Protein 5G46 (pdb70)

Organism: Homo sapiens (NCBI:txid9606)

Solvent-accessible surface area: 12944 Å² total; per-residue (Å²): 117,37,57,113,108,103,8,68,134,18,7,112,30,0,0,110,7,2,138,78,1,26,76,60,130,52,86,63,2,77,170,68,73,106,55,81,18,56,210,155,60,16,48,34,18,58,196,56,33,62,121,70,0,16,66,67,28,3,84,59,22,5,58,19,0,72,81,0,4,62,0,0,38,109,3,52,21,0,70,117,6,43,62,58,0,10,26,27,0,0,85,39,0,1,12,11,0,7,1,0,26,48,10,20,10,4,9,38,133,64,136,10,14,45,20,56,39,60,0,1,8,97,66,0,16,163,15,9,36,5,85,131,8,23,35,25,24,19,86,9,2,52,73,4,23,68,17,143,25,52,42,49,4,5,0,1,18,0,0,17,3,0,0,7,1,134,30,121,53,20,129,72,94,202,94,0,63,83,21,24,131,29,0,65,66,0,3,74,36,25,0,66,133,62,164,64,90,71,3,64,101,127,33,26,98,92,29,74,3,147,50,1,23,64,46,12,46,104,68,0,111,78,3,55,160,101,50,68,119,32,5,124,85,38,8,24,86,5,2,32,28,13,17,48,71,72,156,31,3,79,133,57,7,116,108,150

B-factor: mean 37.09, std 14.33, range [19.6, 121.66]

Nearest PDB structures (foldseek):
  6j3n-assembly1_A  TM=1.002E+00  e=5.395E-32  Homo sapiens
  4ymq-assembly1_A  TM=1.002E+00  e=4.145E-32  Homo sapiens
  8gxp-assembly1_A  TM=1.002E+00  e=4.941E-32  Homo sapiens
  7kxf-assembly1_A  TM=1.003E+00  e=5.395E-32  Homo sapiens
  6p9f-assembly2_B  TM=1.002E+00  e=7.022E-32  Homo sapiens

Radius of gyration: 18.53 Å; Cα contacts (8 Å, |Δi|>4): 280; chains: 2; bounding box: 48×48×39 Å

Sequence (256 aa):
GASLTEIEHLVQSVCKSYRETCQLRLEDLLRQRSNIFSREEVTGYQRKSMWEMWERCAHHLTEAIQYVVEFAKRLSGFMELCQNDQIVLLKAGAMEVVLVRMCRAYNADNRTVFFEGKYGGMELFRALGCSELISSIFDFSHSLSALHFSEDEIALYTALVLINAHRPGLQEKRKVEQLQYNLELAFHHHLCKTHRQSILAKLPPKGKLRSLCSQHVERLQIFQHLHPIVVQAAFPPLYKELFSGGKILHRLLQDS

InterPro domains:
  IPR000536 Nuclear hormone receptor, ligand-binding domain [PF00104] (321-486)
  IPR000536 Nuclear hormone receptor, ligand-binding domain [PS51843] (269-508)
  IPR000536 Nuclear hormone receptor, ligand-binding domain [SM00430] (322-476)
  IPR001628 Zinc finger, nuclear hormone receptor-type [PF00105] (30-98)
  IPR001628 Zinc finger, nuclear hormone receptor-type [PR00047] (31-47)
  IPR001628 Zinc finger, nuclear hormone receptor-type [PR00047] (47-62)
  IPR001628 Zinc finger, nuclear hormone receptor-type [PR00047] (80-88)
  IPR001628 Zinc finger, nuclear hormone receptor-type [PR00047] (88-96)
  IPR001628 Zinc finger, nuclear hormone receptor-type [PS00031] (31-57)
  IPR001628 Zinc finger, nuclear hormone receptor-type [PS51030] (28-103)
  IPR001628 Zinc finger, nuclear hormone receptor-type [SM00399] (28-99)
  IPR001723 Nuclear hormone receptor [PR00398] (92-102)
  IPR001723 Nuclear hormone receptor [PR00398] (323-344)
  IPR001723 Nuclear hormone receptor [PR00398] (344-360)
  IPR001723 Nuclear hormone receptor [PR00398] (410-425)
  IPR001723 Nuclear hormone receptor [PR00398] (464-481)
  IPR003079 Nuclear receptor ROR [PR01293] (255-276)
  IPR003079 Nuclear receptor ROR [PR01293] (279-292)
  IPR003079 Nuclear receptor ROR [PR01293] (300-317)
  IPR003079 Nuclear receptor ROR [PR01293] (375-392)

Foldseek 3Di:
DDDPVVLQVLLVQLLVLLCVLDPDDLVRLVVQQVQAQDPVRLVVLQPDALLVLVLLVLVVLVVQLVSVLSSQVSRPLSVVADPQQNCLLSLQQSQLLSLLSQLSQADLVVLWGDGPRHTYHLSSSNNNVLSVLSVLSSVSSNLSVVLVDDSSLSSLVSSLSRLDLPRPRGPPSVSSVVSNVSSVSSNCVVCVVVVNNVCVVSDDDNVSSVVSLVSVLVSVVVVCVVCVVSCVPRRDPVSCVSRVVD/DVVVCVVPPD

Structure (mmCIF, N/CA/C/O backbone):
data_5G46
#
_entry.id   5G46
#
_cell.length_a   61.960
_cell.length_b   61.960
_cell.length_c   154.570
_cell.angle_alpha   90.00
_cell.angle_beta   90.00
_cell.angle_gamma   90.00
#
_symmetry.space_group_name_H-M   'P 41 21 2'
#
loop_
_entity.id
_entity.type
_entity.pdbx_description
1 polymer 'NUCLEAR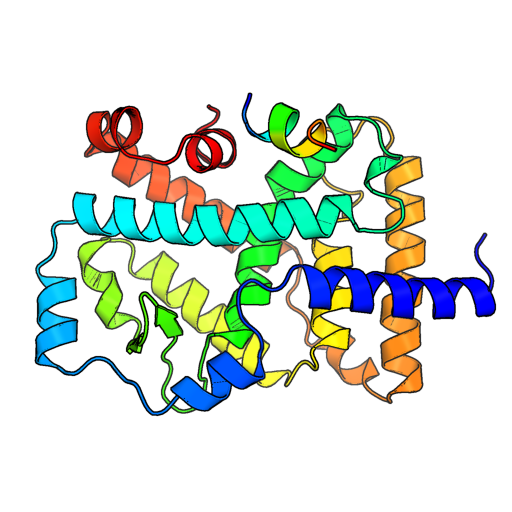 RECEPTOR ROR-GAMMA'
2 polymer RORG
3 non-polymer 2-ETHYL-4(1H)-QUINOLINONE
4 non-polymer 'SODIUM ION'
5 water water
#
loop_
_atom_site.group_PDB
_atom_site.id
_atom_site.type_symbol
_atom_site.label_atom_id
_atom_site.label_alt_id
_atom_site.label_comp_id
_atom_site.label_asym_id
_atom_site.label_entity_id
_atom_site.label_seq_id
_atom_site.pdbx_PDB_ins_code
_atom_site.Cartn_x
_atom_site.Cartn_y
_atom_site.Cartn_z
_atom_site.occupancy
_atom_site.B_iso_or_equiv
_atom_site.auth_seq_id
_atom_site.auth_comp_id
_atom_site.auth_asym_id
_atom_site.auth_atom_id
_atom_site.pdbx_PDB_model_num
ATOM 1 N N . GLY A 1 21 ? -0.827 -12.878 -36.127 1.00 62.94 264 GLY A N 1
ATOM 2 C CA . GLY A 1 21 ? -1.327 -13.855 -37.088 1.00 62.20 264 GLY A CA 1
ATOM 3 C C . GLY A 1 21 ? -2.068 -15.004 -36.435 1.00 63.42 264 GLY A C 1
ATOM 4 O O . GLY A 1 21 ? -1.615 -16.152 -36.506 1.00 64.06 264 GLY A O 1
ATOM 5 N N . ALA A 1 22 ? -3.226 -14.695 -35.802 1.00 56.27 265 ALA A N 1
ATOM 6 C CA . ALA A 1 22 ? -4.084 -15.649 -35.083 1.00 54.03 265 ALA A CA 1
ATOM 7 C C . ALA A 1 22 ? -4.869 -16.604 -36.000 1.00 54.23 265 ALA A C 1
ATOM 8 O O . ALA A 1 22 ? -5.346 -16.186 -37.053 1.00 54.91 265 ALA A O 1
ATOM 10 N N . SER A 1 23 ? -5.020 -17.877 -35.576 1.00 46.02 266 SER A N 1
ATOM 11 C CA . SER A 1 23 ? -5.761 -18.926 -36.301 1.00 44.07 266 SER A CA 1
ATOM 12 C C . SER A 1 23 ? -7.221 -18.988 -35.823 1.00 45.65 266 SER A C 1
ATOM 13 O O . SER A 1 23 ? -7.552 -18.340 -34.835 1.00 41.92 266 SER A O 1
ATOM 16 N N . LEU A 1 24 ? -8.072 -19.811 -36.485 1.00 42.65 267 LEU A N 1
ATOM 17 C CA . LEU A 1 24 ? -9.484 -19.990 -36.125 1.00 42.37 267 LEU A CA 1
ATOM 18 C C . LEU A 1 24 ? -9.669 -20.548 -34.701 1.00 44.83 267 LEU A C 1
ATOM 19 O O . LEU A 1 24 ? -10.522 -20.075 -33.942 1.00 43.02 267 LEU A O 1
ATOM 24 N N . THR A 1 25 ? -8.830 -21.525 -34.328 1.00 38.71 268 THR A N 1
ATOM 25 C CA . THR A 1 25 ? -8.860 -22.123 -32.999 1.00 36.19 268 THR A CA 1
ATOM 26 C C . THR A 1 25 ? -8.549 -21.046 -31.956 1.00 33.45 268 THR A C 1
ATOM 27 O O . THR A 1 25 ? -9.202 -21.002 -30.920 1.00 32.61 268 THR A O 1
ATOM 31 N N . GLU A 1 26 ? -7.562 -20.195 -32.232 1.00 31.53 269 GLU A N 1
ATOM 32 C CA . GLU A 1 26 ? -7.177 -19.154 -31.278 1.00 31.38 269 GLU A CA 1
ATOM 33 C C . GLU A 1 26 ? -8.291 -18.119 -31.162 1.00 33.15 269 GLU A C 1
ATOM 34 O O . GLU A 1 26 ? -8.548 -17.628 -30.064 1.00 29.53 269 GLU A O 1
ATOM 40 N N . ILE A 1 27 ? -8.966 -17.816 -32.310 1.00 29.77 270 ILE A N 1
ATOM 41 C CA . ILE A 1 27 ? -10.086 -16.870 -32.329 1.00 28.43 270 ILE A CA 1
ATOM 42 C C . ILE A 1 27 ? -11.224 -17.380 -31.465 1.00 31.76 270 ILE A C 1
ATOM 43 O O . ILE A 1 27 ? -11.758 -16.609 -30.683 1.00 29.54 270 ILE A O 1
ATOM 48 N N . GLU A 1 28 ? -11.584 -18.683 -31.554 1.00 28.87 271 GLU A N 1
ATOM 49 C CA . GLU A 1 28 ? -12.655 -19.222 -30.712 1.00 29.14 271 GLU A CA 1
ATOM 50 C C . GLU A 1 28 ? -12.278 -19.162 -29.237 1.00 32.21 271 GLU A C 1
ATOM 51 O O . GLU A 1 28 ? -13.140 -18.867 -28.403 1.00 30.50 271 GLU A O 1
ATOM 57 N N . HIS A 1 29 ? -10.985 -19.411 -28.899 1.00 29.31 272 HIS A N 1
ATOM 58 C CA . HIS A 1 29 ? -10.517 -19.310 -27.506 1.00 29.00 272 HIS A CA 1
ATOM 59 C C . HIS A 1 29 ? -10.693 -17.857 -27.001 1.00 28.97 272 HIS A C 1
ATOM 60 O O . HIS A 1 29 ? -11.170 -17.644 -25.895 1.00 28.43 272 HIS A O 1
ATOM 67 N N . LEU A 1 30 ? -10.322 -16.885 -27.825 1.00 27.37 273 LEU A N 1
ATOM 68 C CA . LEU A 1 30 ? -10.454 -15.459 -27.493 1.00 26.11 273 LEU A CA 1
ATOM 69 C C . LEU A 1 30 ? -11.918 -15.121 -27.204 1.00 25.82 273 LEU A C 1
ATOM 70 O O . LEU A 1 30 ? -12.172 -14.383 -26.253 1.00 25.39 273 LEU A O 1
ATOM 75 N N . VAL A 1 31 ? -12.871 -15.637 -28.028 1.00 23.88 274 VAL A N 1
ATOM 76 C CA . VAL A 1 31 ? -14.323 -15.401 -27.804 1.00 23.55 274 VAL A CA 1
ATOM 77 C C . VAL A 1 31 ? -14.690 -15.851 -26.386 1.00 27.84 274 VAL A C 1
ATOM 78 O O . VAL A 1 31 ? -15.287 -15.098 -25.613 1.00 26.71 274 VAL A O 1
ATOM 82 N N . GLN A 1 32 ? -14.322 -17.097 -26.031 1.00 27.10 275 GLN A N 1
ATOM 83 C CA . GLN A 1 32 ? -14.654 -17.633 -24.720 1.00 27.52 275 GLN A CA 1
ATOM 84 C C . GLN A 1 32 ? -13.990 -16.874 -23.589 1.00 28.98 275 GLN A C 1
ATOM 85 O O . GLN A 1 32 ? -14.652 -16.588 -22.591 1.00 27.53 275 GLN A O 1
ATOM 91 N N . SER A 1 33 ? -12.733 -16.440 -23.805 1.00 25.69 276 SER A N 1
ATOM 92 C CA . SER A 1 33 ? -11.977 -15.704 -22.807 1.00 24.69 276 SER A CA 1
ATOM 93 C C . SER A 1 33 ? -12.638 -14.353 -22.485 1.00 27.42 276 SER A C 1
ATOM 94 O O . SER A 1 33 ? -12.839 -14.022 -21.310 1.00 26.20 276 SER A O 1
ATOM 97 N N . VAL A 1 34 ? -12.975 -13.587 -23.537 1.00 23.72 277 VAL A N 1
ATOM 98 C CA . VAL A 1 34 ? -13.629 -12.265 -23.392 1.00 23.06 277 VAL A CA 1
ATOM 99 C C . VAL A 1 34 ? -14.982 -12.440 -22.693 1.00 27.11 277 VAL A C 1
ATOM 100 O O . VAL A 1 34 ? -15.332 -11.653 -21.788 1.00 25.27 277 VAL A O 1
ATOM 104 N N . CYS A 1 35 ? -15.783 -13.429 -23.155 1.00 24.82 278 CYS A N 1
ATOM 105 C CA . CYS A 1 35 ? -17.104 -13.658 -22.546 1.00 26.70 278 CYS A CA 1
ATOM 106 C C . CYS A 1 35 ? -16.997 -13.997 -21.063 1.00 31.55 278 CYS A C 1
ATOM 107 O O . CYS A 1 35 ? -17.762 -13.441 -20.253 1.00 29.64 278 CYS A O 1
ATOM 110 N N . LYS A 1 36 ? -15.978 -14.809 -20.695 1.00 28.66 279 LYS A N 1
ATOM 111 C CA . LYS A 1 36 ? -15.715 -15.169 -19.299 1.00 29.26 279 LYS A CA 1
ATOM 112 C C . LYS A 1 36 ? -15.293 -13.913 -18.479 1.00 32.65 279 LYS A C 1
ATOM 113 O O . LYS A 1 36 ? -15.849 -13.688 -17.405 1.00 33.40 279 LYS A O 1
ATOM 119 N N . SER A 1 37 ? -14.372 -13.085 -19.010 1.00 29.27 280 SER A N 1
ATOM 120 C CA . SER A 1 37 ? -13.883 -11.853 -18.368 1.00 28.36 280 SER A CA 1
ATOM 121 C C . SER A 1 37 ? -15.046 -10.900 -18.109 1.00 30.24 280 SER A C 1
ATOM 122 O O . SER A 1 37 ? -15.164 -10.309 -17.035 1.00 30.07 280 SER A O 1
ATOM 125 N N . TYR A 1 38 ? -15.960 -10.833 -19.055 1.00 26.42 281 TYR A N 1
ATOM 126 C CA . TYR A 1 38 ? -17.120 -9.982 -18.912 1.00 25.94 281 TYR A CA 1
ATOM 127 C C . TYR A 1 38 ? -18.065 -10.497 -17.813 1.00 31.23 281 TYR A C 1
ATOM 128 O O . TYR A 1 38 ? -18.459 -9.705 -16.954 1.00 29.35 281 TYR A O 1
ATOM 137 N N . ARG A 1 39 ? -18.446 -11.799 -17.851 1.00 30.98 282 ARG A N 1
ATOM 138 C CA . ARG A 1 39 ? -19.376 -12.374 -16.863 1.00 32.33 282 ARG A CA 1
ATOM 139 C C . ARG A 1 39 ? -18.873 -12.156 -15.446 1.00 35.52 282 ARG A C 1
ATOM 140 O O . ARG A 1 39 ? -19.666 -11.821 -14.566 1.00 36.74 282 ARG A O 1
ATOM 148 N N . GLU A 1 40 ? -17.548 -12.316 -15.247 1.00 29.99 283 GLU A N 1
ATOM 149 C CA . GLU A 1 40 ? -16.858 -12.138 -13.969 1.00 30.28 283 GLU A CA 1
ATOM 150 C C . GLU A 1 40 ? -16.812 -10.707 -13.471 1.00 32.44 283 GLU A C 1
ATOM 151 O O . GLU A 1 40 ? -16.562 -10.484 -12.277 1.00 33.45 283 GLU A O 1
ATOM 157 N N . THR A 1 41 ? -17.007 -9.726 -14.371 1.00 27.22 284 THR A N 1
ATOM 158 C CA . THR A 1 41 ? -16.856 -8.325 -13.993 1.00 27.17 284 THR A CA 1
ATOM 159 C C . THR A 1 41 ? -18.130 -7.524 -14.167 1.00 32.35 284 THR A C 1
ATOM 160 O O . THR A 1 41 ? -18.085 -6.295 -14.334 1.00 30.72 284 THR A O 1
ATOM 164 N N . CYS A 1 42 ? -19.261 -8.219 -14.158 1.00 32.97 285 CYS A N 1
ATOM 165 C CA . CYS A 1 42 ? -20.557 -7.576 -14.187 1.00 36.44 285 CYS A CA 1
ATOM 166 C C . CYS A 1 42 ? -20.874 -7.149 -12.779 1.00 41.39 285 CYS A C 1
ATOM 167 O O . CYS A 1 42 ? -20.749 -7.932 -11.831 1.00 41.41 285 CYS A O 1
ATOM 170 N N . GLN A 1 43 ? -21.268 -5.915 -12.635 1.00 40.08 286 GLN A N 1
ATOM 171 C CA . GLN A 1 43 ? -21.671 -5.393 -11.343 1.00 41.66 286 GLN A CA 1
ATOM 172 C C . GLN A 1 43 ? -22.988 -6.090 -10.935 1.00 46.14 286 GLN A C 1
ATOM 173 O O . GLN A 1 43 ? -23.146 -6.518 -9.799 1.00 45.26 286 GLN A O 1
ATOM 179 N N . LEU A 1 44 ? -23.895 -6.252 -11.906 1.00 43.45 287 LEU A N 1
ATOM 180 C CA . LEU A 1 44 ? -25.218 -6.821 -11.714 1.00 43.33 287 LEU A CA 1
ATOM 181 C C . LEU A 1 44 ? -25.431 -7.908 -12.764 1.00 42.71 287 LEU A C 1
ATOM 182 O O . LEU A 1 44 ? -25.167 -7.677 -13.943 1.00 38.96 287 LEU A O 1
ATOM 187 N N . ARG A 1 45 ? -25.910 -9.086 -12.352 1.00 39.18 288 ARG A N 1
ATOM 188 C CA . ARG A 1 45 ? -26.244 -10.158 -13.285 1.00 38.13 288 ARG A CA 1
ATOM 189 C C . ARG A 1 45 ? -27.478 -9.679 -14.071 1.00 36.97 288 ARG A C 1
ATOM 190 O O . ARG A 1 45 ? -28.333 -8.988 -13.501 1.00 35.14 288 ARG A O 1
ATOM 198 N N . LEU A 1 46 ? -27.561 -9.999 -15.373 1.00 33.84 289 LEU A N 1
ATOM 199 C CA . LEU A 1 46 ? -28.685 -9.540 -16.206 1.00 32.03 289 LEU A CA 1
ATOM 200 C C . LEU A 1 46 ? -30.020 -10.026 -15.624 1.00 34.62 289 LEU A C 1
ATOM 201 O O . LEU A 1 46 ? -30.972 -9.248 -15.567 1.00 31.29 289 LEU A O 1
ATOM 206 N N . GLU A 1 47 ? -30.046 -11.288 -15.149 1.00 33.15 290 GLU A N 1
ATOM 207 C CA . GLU A 1 47 ? -31.234 -11.908 -14.528 1.00 34.93 290 GLU A CA 1
ATOM 208 C C . GLU A 1 47 ? -31.674 -11.110 -13.314 1.00 38.56 290 GLU A C 1
ATOM 209 O O . GLU A 1 47 ? -32.872 -10.918 -13.142 1.00 38.98 290 GLU A O 1
ATOM 215 N N . ASP A 1 48 ? -30.719 -10.580 -12.510 1.00 34.57 291 ASP A N 1
ATOM 216 C CA . ASP A 1 48 ? -31.087 -9.746 -11.361 1.00 35.24 291 ASP A CA 1
ATOM 217 C C . ASP A 1 48 ? -31.758 -8.441 -11.837 1.00 37.17 291 ASP A C 1
ATOM 218 O O . ASP A 1 48 ? -32.781 -8.053 -11.273 1.00 36.03 291 ASP A O 1
ATOM 223 N N . LEU A 1 49 ? -31.228 -7.797 -12.907 1.00 30.26 292 LEU A N 1
ATOM 224 C CA . LEU A 1 49 ? -31.827 -6.555 -13.425 1.00 29.06 292 LEU A CA 1
ATOM 225 C C . LEU A 1 49 ? -33.225 -6.802 -13.993 1.00 30.42 292 LEU A C 1
ATOM 226 O O . LEU A 1 49 ? -34.128 -5.988 -13.787 1.00 29.54 292 LEU A O 1
ATOM 231 N N . LEU A 1 50 ? -33.406 -7.916 -14.717 1.00 29.17 293 LEU A N 1
ATOM 232 C CA . LEU A 1 50 ? -34.724 -8.212 -15.325 1.00 28.88 293 LEU A CA 1
ATOM 233 C C . LEU A 1 50 ? -35.735 -8.536 -14.250 1.00 32.21 293 LEU A C 1
ATOM 234 O O . LEU A 1 50 ? -36.844 -8.027 -14.320 1.00 34.06 293 LEU A O 1
ATOM 239 N N . ARG A 1 51 ? -35.326 -9.276 -13.208 1.00 30.17 294 ARG A N 1
ATOM 240 C CA . ARG A 1 51 ? -36.229 -9.640 -12.089 1.00 30.91 294 ARG A CA 1
ATOM 241 C C . ARG A 1 51 ? -36.685 -8.443 -11.251 1.00 36.65 294 ARG A C 1
ATOM 242 O O . ARG A 1 51 ? -37.688 -8.556 -10.539 1.00 35.17 294 ARG A O 1
ATOM 250 N N . GLN A 1 52 ? -35.977 -7.279 -11.368 1.00 33.32 295 GLN A N 1
ATOM 251 C CA . GLN A 1 52 ? -36.313 -6.068 -10.595 1.00 31.66 295 GLN A CA 1
ATOM 252 C C . GLN A 1 52 ? -37.187 -5.106 -11.381 1.00 33.46 295 GLN A C 1
ATOM 253 O O . GLN A 1 52 ? -37.488 -4.012 -10.891 1.00 31.56 295 GLN A O 1
ATOM 259 N N . ARG A 1 53 ? -37.565 -5.465 -12.629 1.00 30.09 296 ARG A N 1
ATOM 260 C CA . ARG A 1 53 ? -38.289 -4.524 -13.490 1.00 29.30 296 ARG A CA 1
ATOM 261 C C . ARG A 1 53 ? -39.610 -3.956 -12.970 1.00 34.11 296 ARG A C 1
ATOM 262 O O . ARG A 1 53 ? -39.970 -2.825 -13.310 1.00 33.96 296 ARG A O 1
ATOM 270 N N . SER A 1 54 ? -40.317 -4.710 -12.132 1.00 34.55 297 SER A N 1
ATOM 271 C CA . SER A 1 54 ? -41.570 -4.195 -11.567 1.00 35.60 297 SER A CA 1
ATOM 272 C C . SER A 1 54 ? -41.308 -3.350 -10.294 1.00 37.23 297 SER A C 1
ATOM 273 O O . SER A 1 54 ? -42.241 -2.736 -9.773 1.00 36.94 297 SER A O 1
ATOM 276 N N . ASN A 1 55 ? -40.049 -3.291 -9.821 1.00 33.15 298 ASN A N 1
ATOM 277 C CA . ASN A 1 55 ? -39.669 -2.489 -8.639 1.00 33.02 298 ASN A CA 1
ATOM 278 C C . ASN A 1 55 ? -39.355 -1.048 -9.131 1.00 36.26 298 ASN A C 1
ATOM 279 O O . ASN A 1 55 ? -38.209 -0.745 -9.492 1.00 34.60 298 ASN A O 1
ATOM 284 N N . ILE A 1 56 ? -40.409 -0.199 -9.218 1.00 33.10 299 ILE A N 1
ATOM 285 C CA . ILE A 1 56 ? -40.341 1.153 -9.788 1.00 33.42 299 ILE A CA 1
ATOM 286 C C . ILE A 1 56 ? -40.536 2.199 -8.693 1.00 36.74 299 ILE A C 1
ATOM 287 O O . ILE A 1 56 ? -41.395 2.014 -7.829 1.00 35.68 299 ILE A O 1
ATOM 292 N N . PHE A 1 57 ? -39.755 3.296 -8.741 1.00 31.46 300 PHE A N 1
ATOM 293 C CA . PHE A 1 57 ? -39.911 4.385 -7.768 1.00 30.59 300 PHE A CA 1
ATOM 294 C C . PHE A 1 57 ? -41.318 4.945 -7.854 1.00 34.82 300 PHE A C 1
ATOM 295 O O . PHE A 1 57 ? -41.811 5.194 -8.948 1.00 32.92 300 PHE A O 1
ATOM 303 N N . SER A 1 58 ? -41.983 5.121 -6.708 1.00 34.40 301 SER A N 1
ATOM 304 C CA . SER A 1 58 ? -43.330 5.700 -6.701 1.00 34.91 301 SER A CA 1
ATOM 305 C C . SER A 1 58 ? -43.250 7.207 -7.055 1.00 39.01 301 SER A C 1
ATOM 306 O O . SER A 1 58 ? -42.150 7.776 -7.103 1.00 35.54 301 SER A O 1
ATOM 309 N N . ARG A 1 59 ? -44.410 7.872 -7.257 1.00 37.25 302 ARG A N 1
ATOM 310 C CA . ARG A 1 59 ? -44.416 9.319 -7.546 1.00 37.37 302 ARG A CA 1
ATOM 311 C C . ARG A 1 59 ? -43.809 10.126 -6.357 1.00 40.64 302 ARG A C 1
ATOM 312 O O . ARG A 1 59 ? -43.107 11.114 -6.588 1.00 39.04 302 ARG A O 1
ATOM 320 N N . GLU A 1 60 ? -44.042 9.669 -5.100 1.00 37.91 303 GLU A N 1
ATOM 321 C CA . GLU A 1 60 ? -43.516 10.322 -3.892 1.00 37.57 303 GLU A CA 1
ATOM 322 C C . GLU A 1 60 ? -42.003 10.231 -3.877 1.00 38.12 303 GLU A C 1
ATOM 323 O O . GLU A 1 60 ? -41.342 11.204 -3.537 1.00 35.67 303 GLU A O 1
ATOM 329 N N . GLU A 1 61 ? -41.457 9.055 -4.252 1.00 35.00 304 GLU A N 1
ATOM 330 C CA . GLU A 1 61 ? -40.015 8.832 -4.304 1.00 32.95 304 GLU A CA 1
ATOM 331 C C . GLU A 1 61 ? -39.377 9.693 -5.399 1.00 32.81 304 GLU A C 1
ATOM 332 O O . GLU A 1 61 ? -38.346 10.293 -5.140 1.00 31.32 304 GLU A O 1
ATOM 338 N N . VAL A 1 62 ? -39.986 9.761 -6.604 1.00 28.24 305 VAL A N 1
ATOM 339 C CA . VAL A 1 62 ? -39.503 10.599 -7.720 1.00 29.06 305 VAL A CA 1
ATOM 340 C C . VAL A 1 62 ? -39.438 12.053 -7.239 1.00 32.73 305 VAL A C 1
ATOM 341 O O . VAL A 1 62 ? -38.402 12.707 -7.391 1.00 29.20 305 VAL A O 1
ATOM 345 N N . THR A 1 63 ? -40.532 12.537 -6.594 1.00 32.41 306 THR A N 1
ATOM 346 C CA . THR A 1 63 ? -40.585 13.907 -6.038 1.00 31.91 306 THR A CA 1
ATOM 347 C C . THR A 1 63 ? -39.426 14.149 -5.056 1.00 32.71 306 THR A C 1
ATOM 348 O O . THR A 1 63 ? -38.769 15.173 -5.134 1.00 31.81 306 THR A O 1
ATOM 352 N N . GLY A 1 64 ? -39.160 13.174 -4.195 1.00 31.29 307 GLY A N 1
ATOM 353 C CA . GLY A 1 64 ? -38.047 13.218 -3.256 1.00 31.32 307 GLY A CA 1
ATOM 354 C C . GLY A 1 64 ? -36.724 13.399 -3.970 1.00 31.34 307 GLY A C 1
ATOM 355 O O . GLY A 1 64 ? -35.898 14.214 -3.557 1.00 31.08 307 GLY A O 1
ATOM 356 N N . TYR A 1 65 ? -36.518 12.662 -5.075 1.00 28.15 308 TYR A N 1
ATOM 357 C CA . TYR A 1 65 ? -35.273 12.833 -5.843 1.00 26.92 308 TYR A CA 1
ATOM 358 C C . TYR A 1 65 ? -35.221 14.201 -6.479 1.00 29.47 308 TYR A C 1
ATOM 359 O O . TYR A 1 65 ? -34.162 14.809 -6.521 1.00 27.21 308 TYR A O 1
ATOM 368 N N . GLN A 1 66 ? -36.367 14.686 -7.011 1.00 27.83 309 GLN A N 1
ATOM 369 C CA . GLN A 1 66 ? -36.379 15.993 -7.681 1.00 27.35 309 GLN A CA 1
ATOM 370 C C . GLN A 1 66 ? -36.136 17.133 -6.724 1.00 32.39 309 GLN A C 1
ATOM 371 O O . GLN A 1 66 ? -35.606 18.161 -7.139 1.00 34.41 309 GLN A O 1
ATOM 377 N N . ARG A 1 67 ? -36.473 16.931 -5.426 1.00 29.91 310 ARG A N 1
ATOM 378 C CA . ARG A 1 67 ? -36.279 17.935 -4.373 1.00 29.45 310 ARG A CA 1
ATOM 379 C C . ARG A 1 67 ? -34.879 17.917 -3.788 1.00 32.63 310 ARG A C 1
ATOM 380 O O . ARG A 1 67 ? -34.529 18.818 -3.015 1.00 32.26 310 ARG A O 1
ATOM 388 N N . LYS A 1 68 ? -34.056 16.904 -4.153 1.00 27.56 311 LYS A N 1
ATOM 389 C CA . LYS A 1 68 ? -32.672 16.855 -3.669 1.00 26.97 311 LYS A CA 1
ATOM 390 C C . LYS A 1 68 ? -31.894 18.021 -4.234 1.00 30.84 311 LYS A C 1
ATOM 391 O O . LYS A 1 68 ? -32.218 18.524 -5.317 1.00 31.75 311 LYS A O 1
ATOM 397 N N . SER A 1 69 ? -30.861 18.474 -3.513 1.00 29.04 312 SER A N 1
ATOM 398 C CA . SER A 1 69 ? -30.087 19.574 -4.047 1.00 28.81 312 SER A CA 1
ATOM 399 C C . SER A 1 69 ? -29.271 19.107 -5.248 1.00 31.82 312 SER A C 1
ATOM 400 O O . SER A 1 69 ? -28.941 17.906 -5.358 1.00 28.90 312 SER A O 1
ATOM 403 N N . MET A 1 70 ? -28.946 20.062 -6.149 1.00 26.80 313 MET A N 1
ATOM 404 C CA . MET A 1 70 ? -28.122 19.765 -7.323 1.00 26.66 313 MET A CA 1
ATOM 405 C C . MET A 1 70 ? -26.801 19.074 -6.889 1.00 31.56 313 MET A C 1
ATOM 406 O O . MET A 1 70 ? -26.402 18.061 -7.479 1.00 27.59 313 MET A O 1
ATOM 411 N N . TRP A 1 71 ? -26.151 19.608 -5.824 1.00 31.12 314 TRP A N 1
ATOM 412 C CA . TRP A 1 71 ? -24.896 19.023 -5.326 1.00 30.24 314 TRP A CA 1
ATOM 413 C C . TRP A 1 71 ? -25.034 17.601 -4.755 1.00 30.64 314 TRP A C 1
ATOM 414 O O . TRP A 1 71 ? -24.180 16.755 -5.063 1.00 30.08 314 TRP A O 1
ATOM 425 N N . GLU A 1 72 ? -26.121 17.310 -4.031 1.00 27.59 315 GLU A N 1
ATOM 426 C CA . GLU A 1 72 ? -26.332 15.970 -3.456 1.00 28.70 315 GLU A CA 1
ATOM 427 C C . GLU A 1 72 ? -26.546 14.964 -4.603 1.00 31.53 315 GLU A C 1
ATOM 428 O O . GLU A 1 72 ? -25.945 13.889 -4.606 1.00 28.85 315 GLU A O 1
ATOM 434 N N . MET A 1 73 ? -27.341 15.361 -5.610 1.00 27.99 316 MET A N 1
ATOM 435 C CA . MET A 1 73 ? -27.612 14.491 -6.770 1.00 27.40 316 MET A CA 1
ATOM 436 C C . MET A 1 73 ? -26.355 14.235 -7.593 1.00 28.23 316 MET A C 1
ATOM 437 O O . MET A 1 73 ? -26.118 13.090 -7.993 1.00 26.12 316 MET A O 1
ATOM 442 N N . TRP A 1 74 ? -25.502 15.270 -7.812 1.00 26.46 317 TRP A N 1
ATOM 443 C CA . TRP A 1 74 ? -24.250 15.094 -8.546 1.00 27.34 317 TRP A CA 1
ATOM 444 C C . TRP A 1 74 ? -23.305 14.134 -7.828 1.00 31.71 317 TRP A C 1
ATOM 445 O O . TRP A 1 74 ? -22.702 13.252 -8.470 1.00 28.41 317 TRP A O 1
ATOM 456 N N . GLU A 1 75 ? -23.189 14.292 -6.490 1.00 28.19 318 GLU A N 1
ATOM 457 C CA . GLU A 1 75 ? -22.335 13.391 -5.712 1.00 28.01 318 GLU A CA 1
ATOM 458 C C . GLU A 1 75 ? -22.826 11.923 -5.791 1.00 29.83 318 GLU A C 1
ATOM 459 O O . GLU A 1 75 ? -22.005 11.005 -5.951 1.00 29.75 318 GLU A O 1
ATOM 465 N N . ARG A 1 76 ? -24.140 11.705 -5.686 1.00 26.05 319 ARG A N 1
ATOM 466 C CA . ARG A 1 76 ? -24.749 10.364 -5.739 1.00 26.42 319 ARG A CA 1
ATOM 467 C C . ARG A 1 76 ? -24.477 9.746 -7.109 1.00 29.36 319 ARG A C 1
ATOM 468 O O . ARG A 1 76 ? -24.049 8.594 -7.195 1.00 27.98 319 ARG A O 1
ATOM 476 N N . CYS A 1 77 ? -24.703 10.515 -8.176 1.00 25.25 320 CYS A N 1
ATOM 477 C CA . CYS A 1 77 ? -24.444 10.037 -9.534 1.00 25.33 320 CYS A CA 1
ATOM 478 C C . CYS A 1 77 ? -22.961 9.752 -9.805 1.00 29.11 320 CYS A C 1
ATOM 479 O O . CYS A 1 77 ? -22.651 8.703 -10.384 1.00 28.30 320 CYS A O 1
ATOM 482 N N . ALA A 1 78 ? -22.054 10.594 -9.285 1.00 26.22 321 ALA A N 1
ATOM 483 C CA . ALA A 1 78 ? -20.615 10.386 -9.464 1.00 26.31 321 ALA A CA 1
ATOM 484 C C . ALA A 1 78 ? -20.189 9.130 -8.703 1.00 27.94 321 ALA A C 1
ATOM 485 O O . ALA A 1 78 ? -19.368 8.372 -9.202 1.00 27.67 321 ALA A O 1
ATOM 487 N N . HIS A 1 79 ? -20.775 8.894 -7.510 1.00 25.21 322 HIS A N 1
ATOM 488 C CA . HIS A 1 79 ? -20.481 7.681 -6.736 1.00 24.88 322 HIS A CA 1
ATOM 489 C C . HIS A 1 79 ? -20.925 6.444 -7.554 1.00 27.19 322 HIS A C 1
ATOM 490 O O . HIS A 1 79 ? -20.151 5.495 -7.727 1.00 24.69 322 HIS A O 1
ATOM 497 N N . HIS A 1 80 ? -22.155 6.464 -8.053 1.00 27.05 323 HIS A N 1
ATOM 498 C CA . HIS A 1 80 ? -22.670 5.337 -8.850 1.00 30.08 323 HIS A CA 1
ATOM 499 C C . HIS A 1 80 ? -21.861 5.078 -10.112 1.00 28.44 323 HIS A C 1
ATOM 500 O O . HIS A 1 80 ? -21.531 3.913 -10.402 1.00 26.02 323 HIS A O 1
ATOM 507 N N . LEU A 1 81 ? -21.463 6.149 -10.821 1.00 25.33 324 LEU A N 1
ATOM 508 C CA . LEU A 1 81 ? -20.603 6.018 -12.010 1.00 26.46 324 LEU A CA 1
ATOM 509 C C . LEU A 1 81 ? -19.241 5.419 -11.630 1.00 28.48 324 LEU A C 1
ATOM 510 O O . LEU A 1 81 ? -18.727 4.542 -12.344 1.00 26.13 324 LEU A O 1
ATOM 515 N N . THR A 1 82 ? -18.647 5.907 -10.517 1.00 25.59 325 THR A N 1
ATOM 516 C CA . THR A 1 82 ? -17.356 5.403 -10.047 1.00 23.91 325 THR A CA 1
ATOM 517 C C . THR A 1 82 ? -17.419 3.915 -9.749 1.00 27.28 325 THR A C 1
ATOM 518 O O . THR A 1 82 ? -16.492 3.220 -10.144 1.00 26.44 325 THR A O 1
ATOM 522 N N . GLU A 1 83 ? -18.488 3.426 -9.068 1.00 23.92 326 GLU A N 1
ATOM 523 C CA . GLU A 1 83 ? -18.640 1.988 -8.777 1.00 24.95 326 GLU A CA 1
ATOM 524 C C . GLU A 1 83 ? -18.630 1.186 -10.094 1.00 28.55 326 GLU A C 1
ATOM 525 O O . GLU A 1 83 ? -17.886 0.213 -10.213 1.00 26.03 326 GLU A O 1
ATOM 531 N N . ALA A 1 84 ? -19.402 1.647 -11.096 1.00 25.00 327 ALA A N 1
ATOM 532 C CA . ALA A 1 84 ? -19.488 1.010 -12.422 1.00 24.54 327 ALA A CA 1
ATOM 533 C C . ALA A 1 84 ? -18.114 1.010 -13.088 1.00 26.70 327 ALA A C 1
ATOM 534 O O . ALA A 1 84 ? -17.681 -0.018 -13.609 1.00 24.69 327 ALA A O 1
ATOM 536 N N . ILE A 1 85 ? -17.381 2.132 -12.997 1.00 23.25 328 ILE A N 1
ATOM 537 C CA . ILE A 1 85 ? -16.045 2.209 -13.595 1.00 23.65 328 ILE A CA 1
ATOM 538 C C . ILE A 1 85 ? -15.069 1.207 -12.977 1.00 27.79 328 ILE A C 1
ATOM 539 O O . ILE A 1 85 ? -14.276 0.624 -13.693 1.00 25.56 328 ILE A O 1
ATOM 544 N N . GLN A 1 86 ? -15.099 1.030 -11.639 1.00 26.76 329 GLN A N 1
ATOM 545 C CA . GLN A 1 86 ? -14.255 0.054 -10.951 1.00 24.95 329 GLN A CA 1
ATOM 546 C C . GLN A 1 86 ? -14.409 -1.353 -11.569 1.00 26.81 329 GLN A C 1
ATOM 547 O O . GLN A 1 86 ? -13.415 -2.075 -11.717 1.00 24.84 329 GLN A O 1
ATOM 553 N N . TYR A 1 87 ? -15.635 -1.727 -11.969 1.00 22.75 330 TYR A N 1
ATOM 554 C CA . TYR A 1 87 ? -15.852 -3.025 -12.601 1.00 23.22 330 TYR A CA 1
ATOM 555 C C . TYR A 1 87 ? -15.227 -3.047 -14.012 1.00 24.87 330 TYR A C 1
ATOM 556 O O . TYR A 1 87 ? -14.700 -4.081 -14.457 1.00 23.25 330 TYR A O 1
ATOM 565 N N . VAL A 1 88 ? -15.267 -1.895 -14.704 1.00 22.15 331 VAL A N 1
ATOM 566 C CA . VAL A 1 88 ? -14.688 -1.816 -16.054 1.00 21.21 331 VAL A CA 1
ATOM 567 C C . VAL A 1 88 ? -13.171 -1.969 -15.953 1.00 24.47 331 VAL A C 1
ATOM 568 O O . VAL A 1 88 ? -12.561 -2.651 -16.782 1.00 23.59 331 VAL A O 1
ATOM 572 N N . VAL A 1 89 ? -12.566 -1.364 -14.921 1.00 21.66 332 VAL A N 1
ATOM 573 C CA . VAL A 1 89 ? -11.115 -1.506 -14.720 1.00 22.94 332 VAL A CA 1
ATOM 574 C C . VAL A 1 89 ? -10.776 -2.990 -14.552 1.00 25.59 332 VAL A C 1
ATOM 575 O O . VAL A 1 89 ? -9.817 -3.475 -15.159 1.00 25.06 332 VAL A O 1
ATOM 579 N N . GLU A 1 90 ? -11.568 -3.707 -13.733 1.00 25.78 333 GLU A N 1
ATOM 580 C CA . GLU A 1 90 ? -11.367 -5.135 -13.512 1.00 26.43 333 GLU A CA 1
ATOM 581 C C . GLU A 1 90 ? -11.588 -5.950 -14.799 1.00 26.87 333 GLU A C 1
ATOM 582 O O . GLU A 1 90 ? -10.831 -6.885 -15.074 1.00 25.03 333 GLU A O 1
ATOM 588 N N . PHE A 1 91 ? -12.569 -5.552 -15.622 1.00 23.83 334 PHE A N 1
ATOM 589 C CA . PHE A 1 91 ? -12.805 -6.198 -16.909 1.00 22.50 334 PHE A CA 1
ATOM 590 C C . PHE A 1 91 ? -11.512 -6.063 -17.759 1.00 26.74 334 PHE A C 1
ATOM 591 O O . PHE A 1 91 ? -10.994 -7.054 -18.296 1.00 26.79 334 PHE A O 1
ATOM 599 N N . ALA A 1 92 ? -10.986 -4.822 -17.856 1.00 24.29 335 ALA A N 1
ATOM 600 C CA . ALA A 1 92 ? -9.751 -4.555 -18.613 1.00 24.12 335 ALA A CA 1
ATOM 601 C C . ALA A 1 92 ? -8.597 -5.400 -18.107 1.00 26.54 335 ALA A C 1
ATOM 602 O O . ALA A 1 92 ? -7.858 -5.984 -18.916 1.00 28.17 335 ALA A O 1
ATOM 604 N N . LYS A 1 93 ? -8.429 -5.478 -16.791 1.00 25.67 336 LYS A N 1
ATOM 605 C CA . LYS A 1 93 ? -7.316 -6.251 -16.216 1.00 27.39 336 LYS A CA 1
ATOM 606 C C . LYS A 1 93 ? -7.421 -7.725 -16.587 1.00 34.07 336 LYS A C 1
ATOM 607 O O . LYS A 1 93 ? -6.391 -8.377 -16.776 1.00 34.38 336 LYS A O 1
ATOM 613 N N . ARG A 1 94 ? -8.662 -8.241 -16.735 1.00 30.36 337 ARG A N 1
ATOM 614 C CA . ARG A 1 94 ? -8.859 -9.638 -17.109 1.00 30.74 337 ARG A CA 1
ATOM 615 C C . ARG A 1 94 ? -8.805 -9.869 -18.610 1.00 35.86 337 ARG A C 1
ATOM 616 O O . ARG A 1 94 ? -8.682 -11.004 -19.068 1.00 36.96 337 ARG A O 1
ATOM 624 N N . LEU A 1 95 ? -8.911 -8.801 -19.383 1.00 32.53 338 LEU A N 1
ATOM 625 C CA . LEU A 1 95 ? -8.970 -8.856 -20.834 1.00 32.23 338 LEU A CA 1
ATOM 626 C C . LEU A 1 95 ? -7.664 -9.292 -21.460 1.00 36.56 338 LEU A C 1
ATOM 627 O O . LEU A 1 95 ? -6.609 -8.658 -21.302 1.00 34.57 338 LEU A O 1
ATOM 632 N N . SER A 1 96 ? -7.727 -10.448 -22.127 1.00 36.59 339 SER A N 1
ATOM 633 C CA . SER A 1 96 ? -6.568 -11.067 -22.762 1.00 37.11 339 SER A CA 1
ATOM 634 C C . SER A 1 96 ? -5.776 -10.049 -23.562 1.00 40.13 339 SER A C 1
ATOM 635 O O . SER A 1 96 ? -6.349 -9.380 -24.419 1.00 41.52 339 SER A O 1
ATOM 638 N N . GLY A 1 97 ? -4.503 -9.870 -23.200 1.00 34.25 340 GLY A N 1
ATOM 639 C CA . GLY A 1 97 ? -3.611 -8.936 -23.878 1.00 32.90 340 GLY A CA 1
ATOM 640 C C . GLY A 1 97 ? -3.528 -7.532 -23.310 1.00 36.47 340 GLY A C 1
ATOM 641 O O . GLY A 1 97 ? -2.553 -6.830 -23.574 1.00 35.42 340 GLY A O 1
ATOM 642 N N . PHE A 1 98 ? -4.526 -7.104 -22.505 1.00 31.46 341 PHE A N 1
ATOM 643 C CA . PHE A 1 98 ? -4.484 -5.742 -21.939 1.00 29.39 341 PHE A CA 1
ATOM 644 C C . PHE A 1 98 ? -3.329 -5.531 -20.972 1.00 31.72 341 PHE A C 1
ATOM 645 O O . PHE A 1 98 ? -2.633 -4.528 -21.077 1.00 31.91 341 PHE A O 1
ATOM 653 N N . MET A 1 99 ? -3.134 -6.451 -20.020 1.00 30.53 342 MET A N 1
ATOM 654 C CA . MET A 1 99 ? -2.052 -6.332 -19.042 1.00 31.95 342 MET A CA 1
ATOM 655 C C . MET A 1 99 ? -0.645 -6.459 -19.656 1.00 36.69 342 MET A C 1
ATOM 656 O O . MET A 1 99 ? 0.324 -6.090 -18.999 1.00 35.06 342 MET A O 1
ATOM 661 N N . GLU A 1 100 ? -0.550 -6.907 -20.927 1.00 34.83 343 GLU A N 1
ATOM 662 C CA . GLU A 1 100 ? 0.718 -6.991 -21.679 1.00 35.61 343 GLU A CA 1
ATOM 663 C C . GLU A 1 100 ? 1.139 -5.642 -22.286 1.00 40.62 343 GLU A C 1
ATOM 664 O O . GLU A 1 100 ? 2.296 -5.477 -22.675 1.00 40.62 343 GLU A O 1
ATOM 670 N N . LEU A 1 101 ? 0.210 -4.669 -22.373 1.00 35.93 344 LEU A N 1
ATOM 671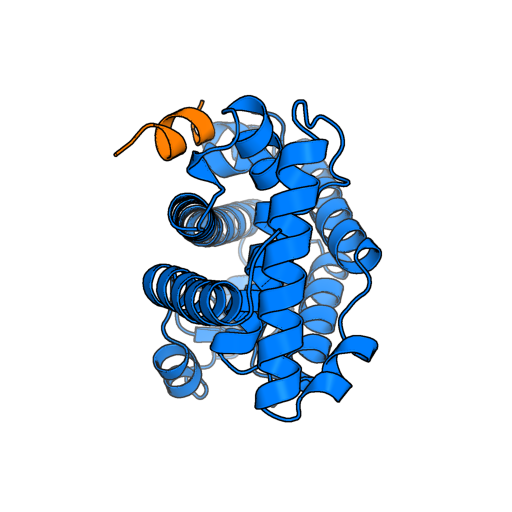 C CA . LEU A 1 101 ? 0.558 -3.338 -22.875 1.00 34.29 344 LEU A CA 1
ATOM 672 C C . LEU A 1 101 ? 1.302 -2.595 -21.775 1.00 36.15 344 LEU A C 1
ATOM 673 O O . LEU A 1 101 ? 1.166 -2.949 -20.613 1.00 36.54 344 LEU A O 1
ATOM 678 N N . CYS A 1 102 ? 2.065 -1.545 -22.113 1.00 34.93 345 CYS A N 1
ATOM 679 C CA . CYS A 1 102 ? 2.751 -0.754 -21.096 1.00 35.53 345 CYS A CA 1
ATOM 680 C C . CYS A 1 102 ? 1.723 -0.003 -20.226 1.00 39.64 345 CYS A C 1
ATOM 681 O O . CYS A 1 102 ? 0.579 0.215 -20.673 1.00 36.78 345 CYS A O 1
ATOM 684 N N . GLN A 1 103 ? 2.123 0.402 -19.001 1.00 36.63 346 GLN A N 1
ATOM 685 C CA . GLN A 1 103 ? 1.208 1.108 -18.096 1.00 36.38 346 GLN A CA 1
ATOM 686 C C . GLN A 1 103 ? 0.703 2.404 -18.692 1.00 36.93 346 GLN A C 1
ATOM 687 O O . GLN A 1 103 ? -0.463 2.729 -18.479 1.00 35.83 346 GLN A O 1
ATOM 693 N N . ASN A 1 104 ? 1.541 3.130 -19.462 1.00 31.30 347 ASN A N 1
ATOM 694 C CA . ASN A 1 104 ? 1.057 4.373 -20.077 1.00 31.43 347 ASN A CA 1
ATOM 695 C C . ASN A 1 104 ? -0.170 4.061 -20.956 1.00 32.22 347 ASN A C 1
ATOM 696 O O . ASN A 1 104 ? -1.155 4.793 -20.902 1.00 31.17 347 ASN A O 1
ATOM 701 N N . ASP A 1 105 ? -0.074 2.998 -21.783 1.00 27.03 348 ASP A N 1
ATOM 702 C CA . ASP A 1 105 ? -1.146 2.637 -22.726 1.00 26.30 348 ASP A CA 1
ATOM 703 C C . ASP A 1 105 ? -2.376 2.109 -22.008 1.00 29.28 348 ASP A C 1
ATOM 704 O O . ASP A 1 105 ? -3.475 2.408 -22.442 1.00 26.28 348 ASP A O 1
ATOM 709 N N . GLN A 1 106 ? -2.189 1.342 -20.932 1.00 27.26 349 GLN A N 1
ATOM 710 C CA . GLN A 1 106 ? -3.306 0.849 -20.106 1.00 25.96 349 GLN A CA 1
ATOM 711 C C . GLN A 1 106 ? -4.116 2.050 -19.584 1.00 27.47 349 GLN A C 1
ATOM 712 O O . GLN A 1 106 ? -5.351 2.047 -19.619 1.00 25.50 349 GLN A O 1
ATOM 718 N N . ILE A 1 107 ? -3.402 3.097 -19.121 1.00 23.83 350 ILE A N 1
ATOM 719 C CA . ILE A 1 107 ? -4.063 4.287 -18.555 1.00 24.98 350 ILE A CA 1
ATOM 720 C C . ILE A 1 107 ? -4.738 5.116 -19.639 1.00 24.69 350 ILE A C 1
ATOM 721 O O . ILE A 1 107 ? -5.854 5.566 -19.440 1.00 26.44 350 ILE A O 1
ATOM 726 N N . VAL A 1 108 ? -4.086 5.278 -20.814 1.00 22.97 351 VAL A N 1
ATOM 727 C CA . VAL A 1 108 ? -4.691 6.001 -21.945 1.00 22.36 351 VAL A CA 1
ATOM 728 C C . VAL A 1 108 ? -6.004 5.304 -22.322 1.00 23.56 351 VAL A C 1
ATOM 729 O O . VAL A 1 108 ? -7.027 5.956 -22.463 1.00 22.86 351 VAL A O 1
ATOM 733 N N . LEU A 1 109 ? -5.955 3.979 -22.494 1.00 22.75 352 LEU A N 1
ATOM 734 C CA . LEU A 1 109 ? -7.161 3.246 -22.907 1.00 21.10 352 LEU A CA 1
ATOM 735 C C . LEU A 1 109 ? -8.273 3.332 -21.888 1.00 24.29 352 LEU A C 1
ATOM 736 O O . LEU A 1 109 ? -9.423 3.496 -22.281 1.00 24.73 352 LEU A O 1
ATOM 741 N N . LEU A 1 110 ? -7.945 3.256 -20.588 1.00 23.31 353 LEU A N 1
ATOM 742 C CA . LEU A 1 110 ? -8.994 3.334 -19.561 1.00 22.78 353 LEU A CA 1
ATOM 743 C C . LEU A 1 110 ? -9.511 4.750 -19.408 1.00 25.41 353 LEU A C 1
ATOM 744 O O . LEU A 1 110 ? -10.708 4.953 -19.244 1.00 22.90 353 LEU A O 1
ATOM 749 N N . LYS A 1 111 ? -8.630 5.755 -19.484 1.00 24.19 354 LYS A N 1
ATOM 750 C CA . LYS A 1 111 ? -9.137 7.130 -19.358 1.00 25.15 354 LYS A CA 1
ATOM 751 C C . LYS A 1 111 ? -10.076 7.495 -20.481 1.00 27.81 354 LYS A C 1
ATOM 752 O O . LYS A 1 111 ? -11.065 8.189 -20.247 1.00 28.49 354 LYS A O 1
ATOM 758 N N . ALA A 1 112 ? -9.781 7.039 -21.706 1.00 24.89 355 ALA A N 1
ATOM 759 C CA . ALA A 1 112 ? -10.627 7.364 -22.855 1.00 26.05 355 ALA A CA 1
ATOM 760 C C . ALA A 1 112 ? -11.860 6.454 -22.967 1.00 29.32 355 ALA A C 1
ATOM 761 O O . ALA A 1 112 ? -12.890 6.897 -23.451 1.00 28.92 355 ALA A O 1
ATOM 763 N N . GLY A 1 113 ? -11.732 5.198 -22.551 1.00 25.96 356 GLY A N 1
ATOM 764 C CA . GLY A 1 113 ? -12.760 4.189 -22.800 1.00 23.63 356 GLY A CA 1
ATOM 765 C C .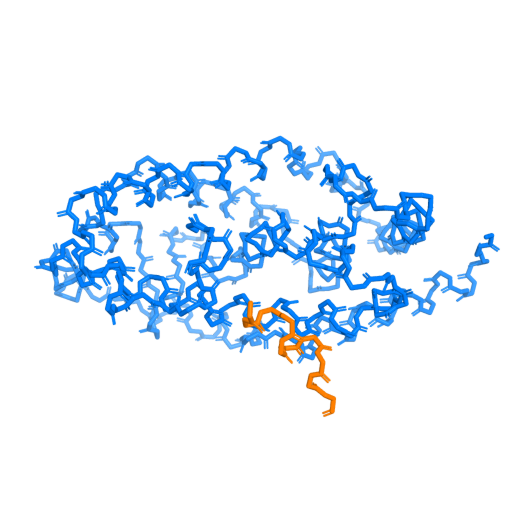 GLY A 1 113 ? -13.629 3.717 -21.651 1.00 25.87 356 GLY A C 1
ATOM 766 O O . GLY A 1 113 ? -14.660 3.079 -21.913 1.00 23.69 356 GLY A O 1
ATOM 767 N N . ALA A 1 114 ? -13.222 3.967 -20.386 1.00 24.06 357 ALA A N 1
ATOM 768 C CA . ALA A 1 114 ? -13.989 3.458 -19.232 1.00 25.45 357 ALA A CA 1
ATOM 769 C C . ALA A 1 114 ? -15.450 3.940 -19.258 1.00 26.04 357 ALA A C 1
ATOM 770 O O . ALA A 1 114 ? -16.376 3.121 -19.183 1.00 25.35 357 ALA A O 1
ATOM 772 N N . MET A 1 115 ? -15.647 5.244 -19.454 1.00 23.04 358 MET A N 1
ATOM 773 C CA . MET A 1 115 ? -16.988 5.827 -19.517 1.00 24.41 358 MET A CA 1
ATOM 774 C C . MET A 1 115 ? -17.761 5.275 -20.723 1.00 25.75 358 MET A C 1
ATOM 775 O O . MET A 1 115 ? -18.961 5.035 -20.629 1.00 25.15 358 MET A O 1
ATOM 780 N N . GLU A 1 116 ? -17.073 5.060 -21.874 1.00 21.59 359 GLU A N 1
ATOM 781 C CA . GLU A 1 116 ? -17.761 4.544 -23.048 1.00 20.70 359 GLU A CA 1
ATOM 782 C C . GLU A 1 116 ? -18.280 3.137 -22.746 1.00 23.55 359 GLU A C 1
ATOM 783 O O . GLU A 1 116 ? -19.399 2.828 -23.114 1.00 23.24 359 GLU A O 1
ATOM 789 N N . VAL A 1 117 ? -17.473 2.295 -22.052 1.00 20.76 360 VAL A N 1
ATOM 790 C CA . VAL A 1 117 ? -17.915 0.921 -21.706 1.00 19.60 360 VAL A CA 1
ATOM 791 C C . VAL A 1 117 ? -19.088 1.000 -20.723 1.00 24.01 360 VAL A C 1
ATOM 792 O O . VAL A 1 117 ? -20.067 0.280 -20.879 1.00 24.09 360 VAL A O 1
ATOM 796 N N . VAL A 1 118 ? -19.012 1.900 -19.739 1.00 21.52 361 VAL A N 1
ATOM 797 C CA . VAL A 1 118 ? -20.131 2.067 -18.801 1.00 22.50 361 VAL A CA 1
ATOM 798 C C . VAL A 1 118 ? -21.410 2.469 -19.543 1.00 24.70 361 VAL A C 1
ATOM 799 O O . VAL A 1 118 ? -22.505 1.922 -19.279 1.00 23.63 361 VAL A O 1
ATOM 803 N N . LEU A 1 119 ? -21.282 3.413 -20.493 1.00 22.92 362 LEU A N 1
ATOM 804 C CA . LEU A 1 119 ? -22.449 3.840 -21.274 1.00 24.38 362 LEU A CA 1
ATOM 805 C C . LEU A 1 119 ? -23.086 2.672 -22.035 1.00 28.13 362 LEU A C 1
ATOM 806 O O . LEU A 1 119 ? -24.310 2.578 -22.102 1.00 27.37 362 LEU A O 1
ATOM 811 N N . VAL A 1 120 ? -22.259 1.780 -22.617 1.00 22.44 363 VAL A N 1
ATOM 812 C CA . VAL A 1 120 ? -22.785 0.610 -23.344 1.00 22.18 363 VAL A CA 1
ATOM 813 C C . VAL A 1 120 ? -23.398 -0.400 -22.317 1.00 27.02 363 VAL A C 1
ATOM 814 O O . VAL A 1 120 ? -24.511 -0.907 -22.526 1.00 27.85 363 VAL A O 1
ATOM 818 N N . ARG A 1 121 ? -22.676 -0.690 -21.228 1.00 24.15 364 ARG A N 1
ATOM 819 C CA . ARG A 1 121 ? -23.158 -1.623 -20.181 1.00 24.33 364 ARG A CA 1
ATOM 820 C C . ARG A 1 121 ? -24.497 -1.156 -19.602 1.00 29.09 364 ARG A C 1
ATOM 821 O O . ARG A 1 121 ? -25.335 -1.986 -19.243 1.00 29.64 364 ARG A O 1
ATOM 829 N N . MET A 1 122 ? -24.720 0.163 -19.560 1.00 27.86 365 MET A N 1
ATOM 830 C CA . MET A 1 122 ? -25.950 0.754 -19.019 1.00 28.93 365 MET A CA 1
ATOM 831 C C . MET A 1 122 ? -27.255 0.258 -19.711 1.00 29.85 365 MET A C 1
ATOM 832 O O . MET A 1 122 ? -28.315 0.208 -19.063 1.00 27.63 365 MET A O 1
ATOM 837 N N . CYS A 1 123 ? -27.186 -0.132 -21.009 1.00 26.29 366 CYS A N 1
ATOM 838 C CA . CYS A 1 123 ? -28.384 -0.616 -21.709 1.00 26.11 366 CYS A CA 1
ATOM 839 C C . CYS A 1 123 ? -29.012 -1.843 -21.054 1.00 27.90 366 CYS A C 1
ATOM 840 O O . CYS A 1 123 ? -30.234 -1.968 -21.090 1.00 29.16 366 CYS A O 1
ATOM 843 N N . ARG A 1 124 ? -28.218 -2.649 -20.335 1.00 24.71 367 ARG A N 1
ATOM 844 C CA . ARG A 1 124 ? -28.714 -3.836 -19.594 1.00 26.10 367 ARG A CA 1
ATOM 845 C C . ARG A 1 124 ? -29.633 -3.406 -18.441 1.00 29.87 367 ARG A C 1
ATOM 846 O O . ARG A 1 124 ? -30.573 -4.132 -18.099 1.00 30.02 367 ARG A O 1
ATOM 854 N N . ALA A 1 125 ? -29.357 -2.226 -17.848 1.00 25.70 368 ALA A N 1
ATOM 855 C CA . ALA A 1 125 ? -30.113 -1.700 -16.706 1.00 26.15 368 ALA A CA 1
ATOM 856 C C . ALA A 1 125 ? -31.243 -0.780 -17.124 1.00 28.61 368 ALA A C 1
ATOM 857 O O . ALA A 1 125 ? -31.938 -0.199 -16.269 1.00 26.79 368 ALA A O 1
ATOM 859 N N . TYR A 1 126 ? 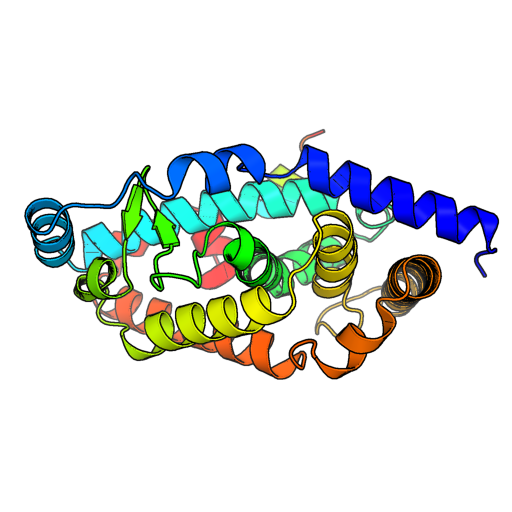-31.447 -0.669 -18.435 1.00 25.24 369 TYR A N 1
ATOM 860 C CA . TYR A 1 126 ? -32.475 0.163 -19.029 1.00 25.62 369 TYR A CA 1
ATOM 861 C C . TYR A 1 126 ? -33.622 -0.693 -19.545 1.00 31.08 369 TYR A C 1
ATOM 862 O O . TYR A 1 126 ? -33.412 -1.625 -20.334 1.00 29.29 369 TYR A O 1
ATOM 871 N N . ASN A 1 127 ? -34.833 -0.345 -19.129 1.00 27.00 370 ASN A N 1
ATOM 872 C CA . ASN A 1 127 ? -36.058 -1.041 -19.536 1.00 26.85 370 ASN A CA 1
ATOM 873 C C . ASN A 1 127 ? -36.733 -0.203 -20.633 1.00 30.33 370 ASN A C 1
ATOM 874 O O . ASN A 1 127 ? -37.408 0.795 -20.343 1.00 29.50 370 ASN A O 1
ATOM 879 N N . ALA A 1 128 ? -36.541 -0.599 -21.898 1.00 29.16 371 ALA A N 1
ATOM 880 C CA . ALA A 1 128 ? -37.146 0.073 -23.055 1.00 31.75 371 ALA A CA 1
ATOM 881 C C . ALA A 1 128 ? -38.709 0.081 -23.008 1.00 35.91 371 ALA A C 1
ATOM 882 O O . ALA A 1 128 ? -39.310 0.959 -23.612 1.00 36.19 371 ALA A O 1
ATOM 884 N N . ASP A 1 129 ? -39.340 -0.878 -22.310 1.00 35.63 372 ASP A N 1
ATOM 885 C CA . ASP A 1 129 ? -40.814 -0.956 -22.219 1.00 36.59 372 ASP A CA 1
ATOM 886 C C . ASP A 1 129 ? -41.464 0.252 -21.514 1.00 40.91 372 ASP A C 1
ATOM 887 O O . ASP A 1 129 ? -42.582 0.643 -21.871 1.00 41.05 372 ASP A O 1
ATOM 892 N N . ASN A 1 130 ? -40.780 0.847 -20.517 1.00 34.16 373 ASN A N 1
ATOM 893 C CA . ASN A 1 130 ? -41.339 2.001 -19.796 1.00 31.94 373 ASN A CA 1
ATOM 894 C C . ASN A 1 130 ? -40.323 3.162 -19.712 1.00 34.92 373 ASN A C 1
ATOM 895 O O . ASN A 1 130 ? -40.577 4.147 -19.017 1.00 33.59 373 ASN A O 1
ATOM 900 N N . ARG A 1 131 ? -39.159 3.036 -20.424 1.00 28.57 374 ARG A N 1
ATOM 901 C CA . ARG A 1 131 ? -38.103 4.061 -20.461 1.00 26.76 374 ARG A CA 1
ATOM 902 C C . ARG A 1 131 ? -37.574 4.409 -19.060 1.00 30.92 374 ARG A C 1
ATOM 903 O O . ARG A 1 131 ? -37.442 5.589 -18.694 1.00 32.76 374 ARG A O 1
ATOM 911 N N . THR A 1 132 ? -37.287 3.377 -18.275 1.00 27.25 375 THR A N 1
ATOM 912 C CA . THR A 1 132 ? -36.725 3.560 -16.931 1.00 26.16 375 THR A CA 1
ATOM 913 C C . THR A 1 132 ? -35.362 2.901 -16.858 1.00 29.19 375 THR A C 1
ATOM 914 O O . THR A 1 132 ? -35.072 1.976 -17.613 1.00 28.82 375 THR A O 1
ATOM 918 N N . VAL A 1 133 ? -34.566 3.325 -15.880 1.00 24.66 376 VAL A N 1
ATOM 919 C CA . VAL A 1 133 ? -33.235 2.794 -15.627 1.00 24.79 376 VAL A CA 1
ATOM 920 C C . VAL A 1 133 ? -33.125 2.383 -14.164 1.00 28.41 376 VAL A C 1
ATOM 921 O O . VAL A 1 133 ? -33.746 3.013 -13.293 1.00 27.80 376 VAL A O 1
ATOM 925 N N . PHE A 1 134 ? -32.361 1.315 -13.891 1.00 25.78 377 PHE A N 1
ATOM 926 C CA . PHE A 1 134 ? -32.147 0.834 -12.527 1.00 25.66 377 PHE A CA 1
ATOM 927 C C . PHE A 1 134 ? -31.151 1.751 -11.853 1.00 31.62 377 PHE A C 1
ATOM 928 O O . PHE A 1 134 ? -30.009 1.905 -12.316 1.00 29.47 377 PHE A O 1
ATOM 936 N N . PHE A 1 135 ? -31.595 2.410 -10.784 1.00 28.65 378 PHE A N 1
ATOM 937 C CA . PHE A 1 135 ? -30.733 3.355 -10.079 1.00 28.21 378 PHE A CA 1
ATOM 938 C C . PHE A 1 135 ? -31.044 3.323 -8.595 1.00 29.34 378 PHE A C 1
ATOM 939 O O . PHE A 1 135 ? -32.198 3.493 -8.227 1.00 28.21 378 PHE A O 1
ATOM 947 N N . GLU A 1 136 ? -30.034 3.074 -7.747 1.00 27.89 379 GLU A N 1
ATOM 948 C CA . GLU A 1 136 ? -30.230 3.035 -6.287 1.00 27.70 379 GLU A CA 1
ATOM 949 C C . GLU A 1 136 ? -31.347 2.076 -5.842 1.00 33.89 379 GLU A C 1
ATOM 950 O O . GLU A 1 136 ? -32.232 2.449 -5.051 1.00 32.42 379 GLU A O 1
ATOM 956 N N . GLY A 1 137 ? -31.356 0.877 -6.425 1.00 31.18 380 GLY A N 1
ATOM 957 C CA . GLY A 1 137 ? -32.282 -0.171 -5.997 1.00 31.58 380 GLY A CA 1
ATOM 958 C C . GLY A 1 137 ? -33.635 -0.305 -6.651 1.00 33.59 380 GLY A C 1
ATOM 959 O O . GLY A 1 137 ? -34.333 -1.294 -6.395 1.00 32.69 380 GLY A O 1
ATOM 960 N N . LYS A 1 138 ? -34.075 0.693 -7.443 1.00 29.04 381 LYS A N 1
ATOM 961 C CA . LYS A 1 138 ? -35.347 0.591 -8.165 1.00 27.81 381 LYS A CA 1
ATOM 962 C C . LYS A 1 138 ? -35.219 1.213 -9.572 1.00 29.68 381 LYS A C 1
ATOM 963 O O . LYS A 1 138 ? -34.229 1.885 -9.865 1.00 28.22 381 LYS A O 1
ATOM 969 N N . TYR A 1 139 ? -36.258 1.049 -10.399 1.00 28.66 382 TYR A N 1
ATOM 970 C CA . TYR A 1 139 ? -36.300 1.671 -11.722 1.00 27.18 382 TYR A CA 1
ATOM 971 C C . TYR A 1 139 ? -36.954 3.030 -11.676 1.00 32.40 382 TYR A C 1
ATOM 972 O O . TYR A 1 139 ? -38.037 3.170 -11.114 1.00 30.54 382 TYR A O 1
ATOM 981 N N . GLY A 1 140 ? -36.327 4.005 -12.318 1.00 28.62 383 GLY A N 1
ATOM 982 C CA . GLY A 1 140 ? -36.892 5.344 -12.440 1.00 29.87 383 GLY A CA 1
ATOM 983 C C . GLY A 1 140 ? -36.689 5.919 -13.827 1.00 32.45 383 GLY A C 1
ATOM 984 O O . GLY A 1 140 ? -35.728 5.549 -14.516 1.00 31.7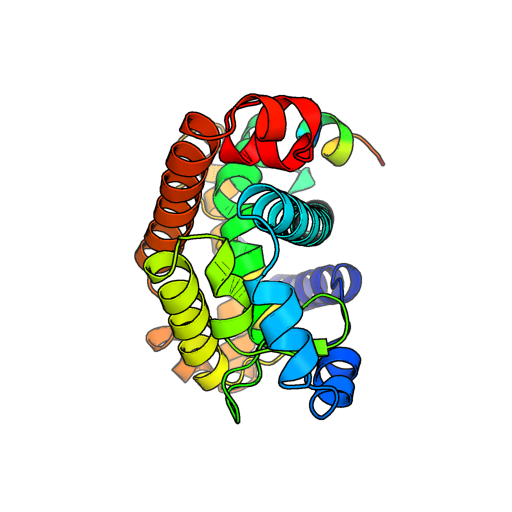7 383 GLY A O 1
ATOM 985 N N . GLY A 1 141 ? -37.598 6.813 -14.228 1.00 27.78 384 GLY A N 1
ATOM 986 C CA . GLY A 1 141 ? -37.565 7.527 -15.501 1.00 28.38 384 GLY A CA 1
ATOM 987 C C . GLY A 1 141 ? -36.517 8.628 -15.523 1.00 31.36 384 GLY A C 1
ATOM 988 O O . GLY A 1 141 ? -35.885 8.921 -14.500 1.00 30.85 384 GLY A O 1
ATOM 989 N N . MET A 1 142 ? -36.341 9.297 -16.661 1.00 29.15 385 MET A N 1
ATOM 990 C CA . MET A 1 142 ? -35.335 10.370 -16.687 1.00 28.98 385 MET A CA 1
ATOM 991 C C . MET A 1 142 ? -35.676 11.550 -15.762 1.00 29.11 385 MET A C 1
ATOM 992 O O . MET A 1 142 ? -34.777 12.274 -15.324 1.00 27.85 385 MET A O 1
ATOM 997 N N . GLU A 1 143 ? -36.967 11.708 -15.436 1.00 26.95 386 GLU A N 1
ATOM 998 C CA . GLU A 1 143 ? -37.436 12.747 -14.513 1.00 27.75 386 GLU A CA 1
ATOM 999 C C . GLU A 1 143 ? -36.812 12.590 -13.109 1.00 30.20 386 GLU A C 1
ATOM 1000 O O . GLU A 1 143 ? -36.705 13.567 -12.388 1.00 29.37 386 GLU A O 1
ATOM 1006 N N . LEU A 1 144 ? -36.323 11.375 -12.749 1.00 26.36 387 LEU A N 1
ATOM 1007 C CA . LEU A 1 144 ? -35.649 11.144 -11.473 1.00 27.41 387 LEU A CA 1
ATOM 1008 C C . LEU A 1 144 ? -34.403 12.058 -11.333 1.00 27.89 387 LEU A C 1
ATOM 1009 O O . LEU A 1 144 ? -34.011 12.404 -10.228 1.00 28.73 387 LEU A O 1
ATOM 1014 N N . PHE A 1 145 ? -33.775 12.408 -12.465 1.00 24.33 388 PHE A N 1
ATOM 1015 C CA . PHE A 1 145 ? -32.502 13.110 -12.527 1.00 24.09 388 PHE A CA 1
ATOM 1016 C C . PHE A 1 145 ? -32.601 14.595 -12.737 1.00 27.25 388 PHE A C 1
ATOM 1017 O O . PHE A 1 145 ? -31.572 15.251 -12.942 1.00 25.73 388 PHE A O 1
ATOM 1025 N N . ARG A 1 146 ? -33.836 15.140 -12.680 1.00 24.53 389 ARG A N 1
ATOM 1026 C CA . ARG A 1 146 ? -34.058 16.558 -12.914 1.00 24.61 389 ARG A CA 1
ATOM 1027 C C . ARG A 1 146 ? -33.216 17.513 -12.036 1.00 27.53 389 ARG A C 1
ATOM 1028 O O . ARG A 1 146 ? -32.811 18.570 -12.523 1.00 27.21 389 ARG A O 1
ATOM 1036 N N . ALA A 1 147 ? -32.905 17.132 -10.782 1.00 24.82 390 ALA A N 1
ATOM 1037 C CA . ALA A 1 147 ? -32.113 18.041 -9.941 1.00 24.44 390 ALA A CA 1
ATOM 1038 C C . ALA A 1 147 ? -30.694 18.300 -10.411 1.00 27.95 390 ALA A C 1
ATOM 1039 O O . ALA A 1 147 ? -30.098 19.294 -9.998 1.00 26.38 390 ALA A O 1
ATOM 1041 N N . LEU A 1 148 ? -30.142 17.427 -11.304 1.00 25.64 391 LEU A N 1
ATOM 1042 C CA . LEU A 1 148 ? -28.754 17.593 -11.773 1.00 26.99 391 LEU A CA 1
ATOM 1043 C C . LEU A 1 148 ? -28.586 18.834 -12.615 1.00 29.81 391 LEU A C 1
ATOM 1044 O O . LEU A 1 148 ? -27.474 19.352 -12.702 1.00 30.59 391 LEU A O 1
ATOM 1049 N N . GLY A 1 149 ? -29.666 19.265 -13.264 1.00 26.45 392 GLY A N 1
ATOM 1050 C CA . GLY A 1 149 ? -29.603 20.399 -14.167 1.00 27.49 392 GLY A CA 1
ATOM 1051 C C . GLY A 1 149 ? -28.728 20.116 -15.369 1.00 34.71 392 GLY A C 1
ATOM 1052 O O . GLY A 1 149 ? -27.911 20.956 -15.762 1.00 35.80 392 GLY A O 1
ATOM 1053 N N . CYS A 1 150 ? -28.866 18.905 -15.936 1.00 30.96 393 CYS A N 1
ATOM 1054 C CA . CYS A 1 150 ? -28.201 18.541 -17.182 1.00 31.81 393 CYS A CA 1
ATOM 1055 C C . CYS A 1 150 ? -29.169 17.651 -17.979 1.00 33.91 393 CYS A C 1
ATOM 1056 O O . CYS A 1 150 ? -28.863 16.513 -18.328 1.00 31.27 393 CYS A O 1
ATOM 1059 N N . SER A 1 151 ? -30.363 18.221 -18.276 1.00 30.70 394 SER A N 1
ATOM 1060 C CA . SER A 1 151 ? -31.479 17.579 -18.985 1.00 31.31 394 SER A CA 1
ATOM 1061 C C . SER A 1 151 ? -31.099 17.067 -20.346 1.00 34.86 394 SER A C 1
ATOM 1062 O O . SER A 1 151 ? -31.513 15.959 -20.708 1.00 34.35 394 SER A O 1
ATOM 1065 N N . GLU A 1 152 ? -30.318 17.858 -21.097 1.00 31.09 395 GLU A N 1
ATOM 1066 C CA . GLU A 1 152 ? -29.876 17.461 -22.433 1.00 32.48 395 GLU A CA 1
ATOM 1067 C C . GLU A 1 152 ? -28.973 16.216 -22.359 1.00 35.68 395 GLU A C 1
ATOM 1068 O O . GLU A 1 152 ? -29.202 15.267 -23.118 1.00 34.51 395 GLU A O 1
ATOM 1074 N N . LEU A 1 153 ? -27.995 16.202 -21.413 1.00 30.31 396 LEU A N 1
ATOM 1075 C CA . LEU A 1 153 ? -27.099 15.046 -21.236 1.00 30.65 396 LEU A CA 1
ATOM 1076 C C . LEU A 1 153 ? -27.892 13.799 -20.840 1.00 31.56 396 LEU A C 1
ATOM 1077 O O . LEU A 1 153 ? -27.737 12.756 -21.486 1.00 29.64 396 LEU A O 1
ATOM 1082 N N . ILE A 1 154 ? -28.763 13.910 -19.815 1.00 26.83 397 ILE A N 1
ATOM 1083 C CA . ILE A 1 154 ? -29.602 12.787 -19.357 1.00 26.18 397 ILE A CA 1
ATOM 1084 C C . ILE A 1 154 ? -30.466 12.237 -20.504 1.00 29.76 397 ILE A C 1
ATOM 1085 O O . ILE A 1 154 ? -30.479 11.026 -20.725 1.00 27.61 397 ILE A O 1
ATOM 1090 N N . SER A 1 155 ? -31.209 13.113 -21.220 1.00 29.35 398 SER A N 1
ATOM 1091 C CA . SER A 1 155 ? -32.043 12.627 -22.343 1.00 30.70 398 SER A CA 1
ATOM 1092 C C . SER A 1 155 ? -31.209 11.940 -23.457 1.00 32.78 398 SER A C 1
ATOM 1093 O O . SER A 1 155 ? -31.648 10.924 -23.990 1.00 32.21 398 SER A O 1
ATOM 1096 N N . SER A 1 156 ? -29.992 12.438 -23.747 1.00 29.99 399 SER A N 1
ATOM 1097 C CA . SER A 1 156 ? -29.094 11.809 -24.748 1.00 29.86 399 SER A C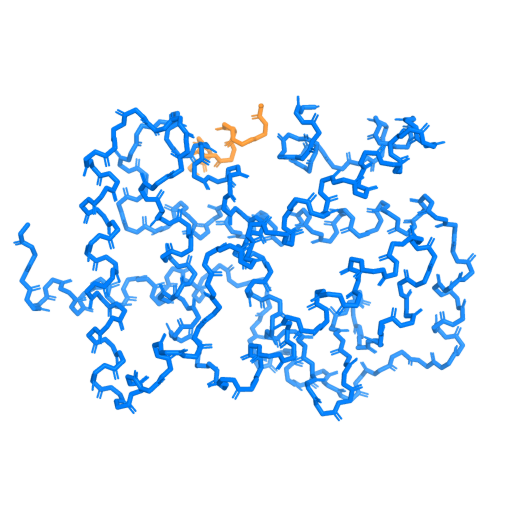A 1
ATOM 1098 C C . SER A 1 156 ? -28.676 10.386 -24.299 1.00 31.30 399 SER A C 1
ATOM 1099 O O . SER A 1 156 ? -28.617 9.472 -25.121 1.00 29.39 399 SER A O 1
ATOM 1102 N N . ILE A 1 157 ? -28.394 10.208 -22.996 1.00 26.61 400 ILE A N 1
ATOM 1103 C CA . ILE A 1 157 ? -27.992 8.908 -22.439 1.00 26.18 400 ILE A CA 1
ATOM 1104 C C . ILE A 1 157 ? -29.157 7.956 -22.503 1.00 28.18 400 ILE A C 1
ATOM 1105 O O . ILE A 1 157 ? -28.992 6.808 -22.904 1.00 27.08 400 ILE A O 1
ATOM 1110 N N . PHE A 1 158 ? -30.354 8.438 -22.168 1.00 25.24 401 PHE A N 1
ATOM 1111 C CA . PHE A 1 158 ? -31.559 7.598 -22.204 1.00 25.97 401 PHE A CA 1
ATOM 1112 C C . PHE A 1 158 ? -31.849 7.207 -23.672 1.00 29.31 401 PHE A C 1
ATOM 1113 O O . PHE A 1 158 ? -32.125 6.043 -23.927 1.00 27.25 401 PHE A O 1
ATOM 1121 N N . ASP A 1 159 ? -31.709 8.160 -24.618 1.00 28.45 402 ASP A N 1
ATOM 1122 C CA . ASP A 1 159 ? -31.919 7.913 -26.071 1.00 28.74 402 ASP A CA 1
ATOM 1123 C C . ASP A 1 159 ? -30.933 6.835 -26.549 1.00 32.02 402 ASP A C 1
ATOM 1124 O O . ASP A 1 159 ? -31.339 5.885 -27.216 1.00 31.53 402 ASP A O 1
ATOM 1129 N N . PHE A 1 160 ? -29.660 6.971 -26.154 1.00 27.78 403 PHE A N 1
ATOM 1130 C CA . PHE A 1 160 ? -28.587 6.033 -26.483 1.00 26.25 403 PHE A CA 1
ATOM 1131 C C . PHE A 1 160 ? -28.896 4.628 -25.950 1.00 28.89 403 PHE A C 1
ATOM 1132 O O . PHE A 1 160 ? -28.829 3.662 -26.697 1.00 28.42 403 PHE A O 1
ATOM 1140 N N . SER A 1 161 ? -29.284 4.521 -24.685 1.00 25.55 404 SER A N 1
ATOM 1141 C CA . SER A 1 161 ? -29.648 3.258 -24.061 1.00 25.42 404 SER A CA 1
ATOM 1142 C C . SER A 1 161 ? -30.889 2.653 -24.748 1.00 26.85 404 SER A C 1
ATOM 1143 O O . SER A 1 161 ? -30.967 1.435 -24.876 1.00 27.17 404 SER A O 1
ATOM 1146 N N . HIS A 1 162 ? -31.846 3.492 -25.157 1.00 25.16 405 HIS A N 1
ATOM 1147 C CA . HIS A 1 162 ? -33.077 3.036 -25.842 1.00 27.17 405 HIS A CA 1
ATOM 1148 C C . HIS A 1 162 ? -32.708 2.403 -27.208 1.00 29.37 405 HIS A C 1
ATOM 1149 O O . HIS A 1 162 ? -33.137 1.295 -27.528 1.00 29.86 405 HIS A O 1
ATOM 1156 N N . SER A 1 163 ? -31.851 3.073 -27.948 1.00 27.06 406 SER A N 1
ATOM 1157 C CA . SER A 1 163 ? -31.355 2.625 -29.262 1.00 27.64 406 SER A CA 1
ATOM 1158 C C . SER A 1 163 ? -30.535 1.347 -29.135 1.00 30.03 406 SER A C 1
ATOM 1159 O O . SER A 1 163 ? -30.734 0.411 -29.932 1.00 30.32 406 SER A O 1
ATOM 1162 N N . LEU A 1 164 ? -29.678 1.238 -28.092 1.00 25.72 407 LEU A N 1
ATOM 1163 C CA . LEU A 1 164 ? -28.939 -0.025 -27.885 1.00 25.30 407 LEU A CA 1
ATOM 1164 C C . LEU A 1 164 ? -29.847 -1.157 -27.494 1.00 28.92 407 LEU A C 1
ATOM 1165 O O . LEU A 1 164 ? -29.612 -2.284 -27.915 1.00 28.70 407 LEU A O 1
ATOM 1170 N N . SER A 1 165 ? -30.877 -0.884 -26.638 1.00 27.81 408 SER A N 1
ATOM 1171 C CA . SER A 1 165 ? -31.814 -1.911 -26.196 1.00 26.86 408 SER A CA 1
ATOM 1172 C C . SER A 1 165 ? -32.554 -2.534 -27.389 1.00 31.29 408 SER A C 1
ATOM 1173 O O . SER A 1 165 ? -32.853 -3.730 -27.367 1.00 29.52 408 SER A O 1
ATOM 1176 N N . ALA A 1 166 ? -32.794 -1.737 -28.440 1.00 29.75 409 ALA A N 1
ATOM 1177 C CA . ALA A 1 166 ? -33.456 -2.188 -29.684 1.00 30.74 409 ALA A CA 1
ATOM 1178 C C . ALA A 1 166 ? -32.645 -3.245 -30.450 1.00 35.19 409 ALA A C 1
ATOM 1179 O O . ALA A 1 166 ? -33.212 -3.944 -31.292 1.00 37.11 409 ALA A O 1
ATOM 1181 N N . LEU A 1 167 ? -31.329 -3.365 -30.170 1.00 29.64 410 LEU A N 1
ATOM 1182 C CA . LEU A 1 167 ? -30.458 -4.351 -30.825 1.00 29.40 410 LEU A CA 1
ATOM 1183 C C . LEU A 1 167 ? -30.604 -5.726 -30.206 1.00 32.81 410 LEU A C 1
ATOM 1184 O O . LEU A 1 167 ? -30.146 -6.701 -30.804 1.00 32.94 410 LEU A O 1
ATOM 1189 N N . HIS A 1 168 ? -31.208 -5.813 -28.979 1.00 29.12 411 HIS A N 1
ATOM 1190 C CA . HIS A 1 168 ? -31.399 -7.056 -28.227 1.00 31.74 411 HIS A CA 1
ATOM 1191 C C . HIS A 1 168 ? -30.078 -7.804 -28.035 1.00 31.88 411 HIS A C 1
ATOM 1192 O O . HIS A 1 168 ? -29.969 -8.997 -28.328 1.00 30.28 411 HIS A O 1
ATOM 1199 N N . PHE A 1 169 ? -29.035 -7.088 -27.581 1.00 27.87 412 PHE A N 1
ATOM 1200 C CA . PHE A 1 169 ? -27.740 -7.754 -27.386 1.00 26.44 412 PHE A CA 1
ATOM 1201 C C . PHE A 1 169 ? -27.847 -8.918 -26.449 1.00 32.39 412 PHE A C 1
ATOM 1202 O O . PHE A 1 169 ? -28.541 -8.820 -25.427 1.00 31.55 412 PHE A O 1
ATOM 1210 N N . SER A 1 170 ? -27.084 -9.986 -26.723 1.00 26.72 413 SER A N 1
ATOM 1211 C CA . SER A 1 170 ? -26.930 -11.062 -25.783 1.00 26.18 413 SER A CA 1
ATOM 1212 C C . SER A 1 170 ? -25.768 -10.639 -24.874 1.00 29.76 413 SER A C 1
ATOM 1213 O O . SER A 1 170 ? -25.017 -9.721 -25.228 1.00 28.64 413 SER A O 1
ATOM 1216 N N . GLU A 1 171 ? -25.571 -11.340 -23.748 1.00 27.95 414 GLU A N 1
ATOM 1217 C CA . GLU A 1 171 ? -24.455 -11.017 -22.852 1.00 26.39 414 GLU A CA 1
ATOM 1218 C C . GLU A 1 171 ? -23.107 -11.214 -23.572 1.00 29.32 414 GLU A C 1
ATOM 1219 O O . GLU A 1 171 ? -22.227 -10.368 -23.441 1.00 29.20 414 GLU A O 1
ATOM 1225 N N . ASP A 1 172 ? -22.984 -12.264 -24.403 1.00 25.40 415 ASP A N 1
ATOM 1226 C CA . ASP A 1 172 ? -21.752 -12.513 -25.149 1.00 25.39 415 ASP A CA 1
ATOM 1227 C C . ASP A 1 172 ? -21.466 -11.395 -26.151 1.00 27.04 415 ASP A C 1
ATOM 1228 O O . ASP A 1 172 ? -20.305 -11.037 -26.341 1.00 27.32 415 ASP A O 1
ATOM 1233 N N . GLU A 1 173 ? -22.496 -10.833 -26.780 1.00 24.13 416 GLU A N 1
ATOM 1234 C CA . GLU A 1 173 ? -22.301 -9.737 -27.737 1.00 24.42 416 GLU A CA 1
ATOM 1235 C C . GLU A 1 173 ? -21.844 -8.497 -27.020 1.00 26.78 416 GLU A C 1
ATOM 1236 O O . GLU A 1 173 ? -20.954 -7.823 -27.526 1.00 24.06 416 GLU A O 1
ATOM 1242 N N . ILE A 1 174 ? -22.458 -8.169 -25.848 1.00 25.65 417 ILE A N 1
ATOM 1243 C CA . ILE A 1 174 ? -21.987 -6.995 -25.062 1.00 25.00 417 ILE A CA 1
ATOM 1244 C C . ILE A 1 174 ? -20.520 -7.181 -24.661 1.00 25.00 417 ILE A C 1
ATOM 1245 O O . ILE A 1 174 ? -19.750 -6.236 -24.743 1.00 23.40 417 ILE A O 1
ATOM 1250 N N . ALA A 1 175 ? -20.146 -8.385 -24.229 1.00 23.28 418 ALA A N 1
ATOM 1251 C CA . ALA A 1 175 ? -18.773 -8.708 -23.803 1.00 22.85 418 ALA A CA 1
ATOM 1252 C C . ALA A 1 175 ? -17.804 -8.384 -24.959 1.00 26.08 418 ALA A C 1
ATOM 1253 O O . ALA A 1 175 ? -16.811 -7.651 -24.781 1.00 23.54 418 ALA A O 1
ATOM 1255 N N . LEU A 1 176 ? -18.095 -8.923 -26.139 1.00 23.20 419 LEU A N 1
ATOM 1256 C CA . LEU A 1 176 ? -17.206 -8.736 -27.290 1.00 23.56 419 LEU A CA 1
ATOM 1257 C C . LEU A 1 176 ? -17.143 -7.305 -27.774 1.00 24.44 419 LEU A C 1
ATOM 1258 O O . LEU A 1 176 ? -16.057 -6.788 -28.076 1.00 24.34 419 LEU A O 1
ATOM 1263 N N . TYR A 1 177 ? -18.324 -6.645 -27.802 1.00 21.36 420 TYR A N 1
ATOM 1264 C CA . TYR A 1 177 ? -18.416 -5.271 -28.257 1.00 20.39 420 TYR A CA 1
ATOM 1265 C C . TYR A 1 177 ? -17.699 -4.325 -27.277 1.00 23.64 420 TYR A C 1
ATOM 1266 O O . TYR A 1 177 ? -16.943 -3.445 -27.712 1.00 22.29 420 TYR A O 1
ATOM 1275 N N . THR A 1 178 ? -17.931 -4.500 -25.954 1.00 22.38 421 THR A N 1
ATOM 1276 C CA . THR A 1 178 ? -17.262 -3.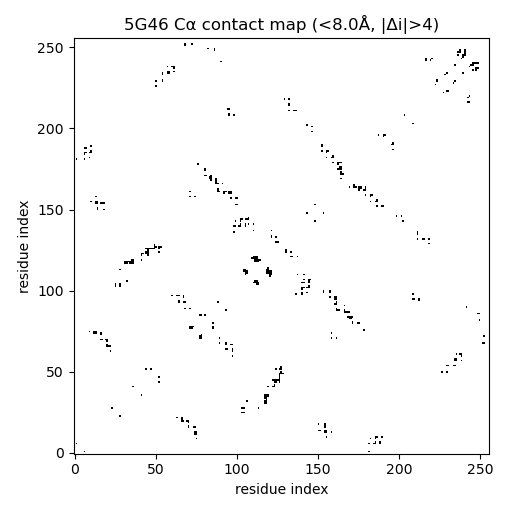649 -24.960 1.00 20.88 421 THR A CA 1
ATOM 1277 C C . THR A 1 178 ? -15.746 -3.850 -24.960 1.00 23.23 421 THR A C 1
ATOM 1278 O O . THR A 1 178 ? -15.040 -2.880 -24.756 1.00 22.74 421 THR A O 1
ATOM 1282 N N . ALA A 1 179 ? -15.238 -5.084 -25.230 1.00 22.95 422 ALA A N 1
ATOM 1283 C CA . ALA A 1 179 ? -13.774 -5.320 -25.340 1.00 21.67 422 ALA A CA 1
ATOM 1284 C C . ALA A 1 179 ? -13.238 -4.415 -26.453 1.00 25.16 422 ALA A C 1
ATOM 1285 O O . ALA A 1 179 ? -12.186 -3.797 -26.303 1.00 23.86 422 ALA A O 1
ATOM 1287 N N . LEU A 1 180 ? -13.984 -4.301 -27.574 1.00 23.83 423 LEU A N 1
ATOM 1288 C CA . LEU A 1 180 ? -13.558 -3.449 -28.681 1.00 24.02 423 LEU A CA 1
ATOM 1289 C C . LEU A 1 180 ? -13.675 -1.977 -28.394 1.00 28.61 423 LEU A C 1
ATOM 1290 O O . LEU A 1 180 ? -12.874 -1.209 -28.898 1.00 30.09 423 LEU A O 1
ATOM 1295 N N . VAL A 1 181 ? -14.703 -1.567 -27.643 1.00 24.25 424 VAL A N 1
ATOM 1296 C CA . VAL A 1 181 ? -14.846 -0.166 -27.253 1.00 24.57 424 VAL A CA 1
ATOM 1297 C C . VAL A 1 181 ? -13.583 0.239 -26.468 1.00 27.64 424 VAL A C 1
ATOM 1298 O O . VAL A 1 181 ? -13.028 1.319 -26.699 1.00 25.64 424 VAL A O 1
ATOM 1302 N N . LEU A 1 182 ? -13.089 -0.654 -25.595 1.00 23.02 425 LEU A N 1
ATOM 1303 C CA . LEU A 1 182 ? -11.916 -0.367 -24.783 1.00 23.34 425 LEU A CA 1
ATOM 1304 C C . LEU A 1 182 ? -10.613 -0.448 -25.570 1.00 27.45 425 LEU A C 1
ATOM 1305 O O . LEU A 1 182 ? -9.737 0.419 -25.410 1.00 27.20 425 LEU A O 1
ATOM 1310 N N . ILE A 1 183 ? -10.436 -1.532 -26.337 1.00 23.08 426 ILE A N 1
ATOM 1311 C CA . ILE A 1 183 ? -9.201 -1.717 -27.118 1.00 22.88 426 ILE A CA 1
ATOM 1312 C C . ILE A 1 183 ? -9.329 -0.988 -28.432 1.00 28.19 426 ILE A C 1
ATOM 1313 O O . ILE A 1 183 ? -9.694 -1.559 -29.469 1.00 28.45 426 ILE A O 1
ATOM 1318 N N . ASN A 1 184 ? -9.046 0.318 -28.377 1.00 27.22 427 ASN A N 1
ATOM 1319 C CA . ASN A 1 184 ? -9.170 1.225 -29.520 1.00 26.54 427 ASN A CA 1
ATOM 1320 C C . ASN A 1 184 ? -7.806 1.797 -29.821 1.00 29.37 427 ASN A C 1
ATOM 1321 O O . ASN A 1 184 ? -7.284 2.603 -29.057 1.00 26.13 427 ASN A O 1
ATOM 1326 N N . ALA A 1 185 ? -7.213 1.360 -30.939 1.00 27.30 428 ALA A N 1
ATOM 1327 C CA . ALA A 1 185 ? -5.874 1.751 -31.344 1.00 29.36 428 ALA A CA 1
ATOM 1328 C C . ALA A 1 185 ? -5.755 3.227 -31.789 1.00 33.70 428 ALA A C 1
ATOM 1329 O O . ALA A 1 185 ? -4.632 3.730 -31.938 1.00 35.12 428 ALA A O 1
ATOM 1331 N N . HIS A 1 186 ? -6.889 3.902 -31.979 1.00 31.62 429 HIS A N 1
ATOM 1332 C CA . HIS A 1 186 ? -6.915 5.301 -32.410 1.00 33.56 429 HIS A CA 1
ATOM 1333 C C . HIS A 1 186 ? -6.819 6.282 -31.234 1.00 33.05 429 HIS A C 1
ATOM 1334 O O . HIS A 1 186 ? -6.855 7.496 -31.486 1.00 31.42 429 HIS A O 1
ATOM 1341 N N . ARG A 1 187 ? -6.799 5.797 -29.949 1.00 26.60 430 ARG A N 1
ATOM 1342 C CA . ARG A 1 187 ? -6.773 6.774 -28.844 1.00 25.93 430 ARG A CA 1
ATOM 1343 C C . ARG A 1 187 ? -5.504 7.618 -28.916 1.00 26.96 430 ARG A C 1
ATOM 1344 O O . ARG A 1 187 ? -4.421 7.047 -28.977 1.00 25.52 430 ARG A O 1
ATOM 1352 N N . PRO A 1 188 ? -5.593 8.954 -28.797 1.00 28.12 431 PRO A N 1
ATOM 1353 C CA . PRO A 1 188 ? -4.335 9.760 -28.760 1.00 29.32 431 PRO A CA 1
ATOM 1354 C C . PRO A 1 188 ? -3.500 9.412 -27.517 1.00 31.21 431 PRO A C 1
ATOM 1355 O O . PRO A 1 188 ? -4.051 9.186 -26.448 1.00 31.47 431 PRO A O 1
ATOM 1359 N N . GLY A 1 189 ? -2.186 9.388 -27.654 1.00 28.09 432 GLY A N 1
ATOM 1360 C CA . GLY A 1 189 ? -1.307 9.141 -26.521 1.00 28.46 432 GLY A CA 1
ATOM 1361 C C . GLY A 1 189 ? -0.741 7.747 -26.374 1.00 30.56 432 GLY A C 1
ATOM 1362 O O . GLY A 1 189 ? 0.086 7.518 -25.490 1.00 29.08 432 GLY A O 1
ATOM 1363 N N . LEU A 1 190 ? -1.151 6.803 -27.258 1.00 27.96 433 LEU A N 1
ATOM 1364 C CA . LEU A 1 190 ? -0.632 5.435 -27.193 1.00 26.69 433 LEU A CA 1
ATOM 1365 C C . LEU A 1 190 ? 0.775 5.375 -27.698 1.00 30.49 433 LEU A C 1
ATOM 1366 O O . LEU A 1 190 ? 1.045 5.804 -28.816 1.00 31.17 433 LEU A O 1
ATOM 1371 N N . GLN A 1 191 ? 1.643 4.775 -26.898 1.00 28.80 434 GLN A N 1
ATOM 1372 C CA . GLN A 1 191 ? 3.053 4.629 -27.237 1.00 30.44 434 GLN A CA 1
ATOM 1373 C C . GLN A 1 191 ? 3.290 3.414 -28.098 1.00 35.99 434 GLN A C 1
ATOM 1374 O O . GLN A 1 191 ? 4.042 3.519 -29.066 1.00 38.72 434 GLN A O 1
ATOM 1380 N N . GLU A 1 192 ? 2.633 2.270 -27.777 1.00 31.14 435 GLU A N 1
ATOM 1381 C CA . GLU A 1 192 ? 2.783 1.042 -28.556 1.00 30.60 435 GLU A CA 1
ATOM 1382 C C . GLU A 1 192 ? 1.546 0.858 -29.440 1.00 33.32 435 GLU A C 1
ATOM 1383 O O . GLU A 1 192 ? 0.797 -0.108 -29.283 1.00 31.85 435 GLU A O 1
ATOM 1389 N N . LYS A 1 193 ? 1.331 1.822 -30.362 1.00 30.29 436 LYS A N 1
ATOM 1390 C CA . LYS A 1 193 ? 0.174 1.873 -31.255 1.00 30.19 436 LYS A CA 1
ATOM 1391 C C . LYS A 1 193 ? 0.009 0.586 -32.072 1.00 33.55 436 LYS A C 1
ATOM 1392 O O . LYS A 1 193 ? -1.082 0.026 -32.095 1.00 31.17 436 LYS A O 1
ATOM 1398 N N . ARG A 1 194 ? 1.107 0.037 -32.622 1.00 32.87 437 ARG A N 1
ATOM 1399 C CA . ARG A 1 194 ? 1.028 -1.228 -33.385 1.00 32.70 437 ARG A CA 1
ATOM 1400 C C . ARG A 1 194 ? 0.572 -2.416 -32.541 1.00 34.08 437 ARG A C 1
ATOM 1401 O O . ARG A 1 194 ? -0.222 -3.229 -33.033 1.00 33.02 437 ARG A O 1
ATOM 1409 N N . LYS A 1 195 ? 1.057 -2.529 -31.286 1.00 30.89 438 LYS A N 1
ATOM 1410 C CA . LYS A 1 195 ? 0.652 -3.626 -30.388 1.00 30.43 438 LYS A CA 1
ATOM 1411 C C . LYS A 1 195 ? -0.872 -3.538 -30.125 1.00 32.14 438 LYS A C 1
ATOM 1412 O O . LYS A 1 195 ? -1.581 -4.563 -30.149 1.00 29.02 438 LYS A O 1
ATOM 1418 N N . VAL A 1 196 ? -1.368 -2.311 -29.900 1.00 28.35 439 VAL A N 1
ATOM 1419 C CA . VAL A 1 196 ? -2.811 -2.104 -29.684 1.00 25.60 439 VAL A CA 1
ATOM 1420 C C . VAL A 1 196 ? -3.606 -2.429 -30.946 1.00 29.15 439 VAL A C 1
ATOM 1421 O O . VAL A 1 196 ? -4.693 -3.011 -30.832 1.00 27.13 439 VAL A O 1
ATOM 1425 N N . GLU A 1 197 ? -3.091 -2.044 -32.153 1.00 25.25 440 GLU A N 1
ATOM 1426 C CA . GLU A 1 197 ? -3.774 -2.371 -33.422 1.00 25.65 440 GLU A CA 1
ATOM 1427 C C . GLU A 1 197 ? -3.916 -3.882 -33.552 1.00 29.07 440 GLU A C 1
ATOM 1428 O O . GLU A 1 197 ? -4.952 -4.357 -34.010 1.00 27.64 440 GLU A O 1
ATOM 1434 N N . GLN A 1 198 ? -2.889 -4.634 -33.124 1.00 26.34 441 GLN A N 1
ATOM 1435 C CA . GLN A 1 198 ? -2.922 -6.110 -33.259 1.00 26.44 441 GLN A CA 1
ATOM 1436 C C . GLN A 1 198 ? -3.971 -6.709 -32.326 1.00 29.41 441 GLN A C 1
ATOM 1437 O O . GLN A 1 198 ? -4.735 -7.582 -32.746 1.00 29.08 441 GLN A O 1
ATOM 1443 N N . LEU A 1 199 ? -4.031 -6.234 -31.069 1.00 26.20 442 LEU A N 1
ATOM 1444 C CA . LEU A 1 199 ? -5.013 -6.734 -30.108 1.00 27.23 442 LEU A CA 1
ATOM 1445 C C . LEU A 1 199 ? -6.417 -6.363 -30.614 1.00 26.77 442 LEU A C 1
ATOM 1446 O O . LEU A 1 199 ? -7.319 -7.189 -30.567 1.00 24.72 442 LEU A O 1
ATOM 1451 N N . GLN A 1 200 ? -6.591 -5.126 -31.110 1.00 23.35 443 GLN A N 1
ATOM 1452 C CA . GLN A 1 200 ? -7.882 -4.642 -31.630 1.00 23.20 443 GLN A CA 1
ATOM 1453 C C . GLN A 1 200 ? -8.306 -5.522 -32.828 1.00 28.13 443 GLN A C 1
ATOM 1454 O O . GLN A 1 200 ? -9.454 -5.960 -32.888 1.00 26.45 443 GLN A O 1
ATOM 1460 N N . TYR A 1 201 ? -7.365 -5.813 -33.755 1.00 25.69 444 TYR A N 1
ATOM 1461 C CA . TYR A 1 201 ? -7.670 -6.688 -34.894 1.00 25.35 444 TYR A CA 1
ATOM 1462 C C . TYR A 1 201 ? -8.139 -8.080 -34.442 1.00 28.25 444 TYR A C 1
ATOM 1463 O O . TYR A 1 201 ? -9.145 -8.564 -34.961 1.00 27.51 444 TYR A O 1
ATOM 1472 N N . ASN A 1 202 ? -7.454 -8.696 -33.458 1.00 27.39 445 ASN A N 1
ATOM 1473 C CA . ASN A 1 202 ? -7.835 -10.020 -32.912 1.00 26.81 445 ASN A CA 1
ATOM 1474 C C . ASN A 1 202 ? -9.206 -9.974 -32.241 1.00 28.16 445 ASN A C 1
ATOM 1475 O O . ASN A 1 202 ? -10.018 -10.878 -32.434 1.00 26.27 445 ASN A O 1
ATOM 1480 N N . LEU A 1 203 ? -9.494 -8.901 -31.481 1.00 25.29 446 LEU A N 1
ATOM 1481 C CA . LEU A 1 203 ? -10.817 -8.790 -30.827 1.00 23.49 446 LEU A CA 1
ATOM 1482 C C . LEU A 1 203 ? -11.928 -8.558 -31.848 1.00 25.13 446 LEU A C 1
ATOM 1483 O O . LEU A 1 203 ? -13.061 -9.081 -31.678 1.00 23.83 446 LEU A O 1
ATOM 1488 N N . GLU A 1 204 ? -11.605 -7.819 -32.920 1.00 23.73 447 GLU A N 1
ATOM 1489 C CA . GLU A 1 204 ? -12.556 -7.567 -34.024 1.00 24.60 447 GLU A CA 1
ATOM 1490 C C . GLU A 1 204 ? -12.888 -8.900 -34.696 1.00 29.33 447 GLU A C 1
ATOM 1491 O O . GLU A 1 204 ? -14.059 -9.207 -34.890 1.00 28.42 447 GLU A O 1
ATOM 1497 N N . LEU A 1 205 ? -11.864 -9.742 -34.949 1.00 28.54 448 LEU A N 1
ATOM 1498 C CA . LEU A 1 205 ? -12.076 -11.094 -35.498 1.00 29.81 448 LEU A CA 1
ATOM 1499 C C . LEU A 1 205 ? -12.943 -11.917 -34.554 1.00 30.27 448 LEU A C 1
ATOM 1500 O O . LEU A 1 205 ? -13.845 -12.608 -35.013 1.00 29.81 448 LEU A O 1
ATOM 1505 N N . ALA A 1 206 ? -12.639 -11.897 -33.244 1.00 25.05 449 ALA A N 1
ATOM 1506 C CA . ALA A 1 206 ? -13.403 -12.679 -32.267 1.00 24.58 449 ALA A CA 1
ATOM 1507 C C . ALA A 1 206 ? -14.895 -12.253 -32.309 1.00 27.06 449 ALA A C 1
ATOM 1508 O O . ALA A 1 206 ? -15.814 -13.088 -32.355 1.00 24.89 449 ALA A O 1
ATOM 1510 N N . PHE A 1 207 ? -15.119 -10.947 -32.320 1.00 23.55 450 PHE A N 1
ATOM 1511 C CA . PHE A 1 207 ? -16.479 -10.402 -32.349 1.00 23.63 450 PHE A CA 1
ATOM 1512 C C . PHE A 1 207 ? -17.217 -10.790 -33.629 1.00 26.00 450 PHE A C 1
ATOM 1513 O O . PHE A 1 207 ? -18.339 -11.311 -33.566 1.00 24.56 450 PHE A O 1
ATOM 1521 N N . HIS A 1 208 ? -16.592 -10.520 -34.792 1.00 25.39 451 HIS A N 1
ATOM 1522 C CA . HIS A 1 208 ? -17.203 -10.792 -36.091 1.00 27.57 451 HIS A CA 1
ATOM 1523 C C . HIS A 1 208 ? -17.382 -12.304 -36.300 1.00 26.94 451 HIS A C 1
ATOM 1524 O O . HIS A 1 208 ? -18.425 -12.718 -36.820 1.00 25.21 451 HIS A O 1
ATOM 1531 N N . HIS A 1 209 ? -16.448 -13.124 -35.761 1.00 23.65 452 HIS A N 1
ATOM 1532 C CA . HIS A 1 209 ? -16.577 -14.599 -35.828 1.00 24.25 452 HIS A CA 1
ATOM 1533 C C . HIS A 1 209 ? -17.805 -15.047 -35.034 1.00 26.68 452 HIS A C 1
ATOM 1534 O O . HIS A 1 209 ? -18.618 -15.831 -35.525 1.00 24.88 452 HIS A O 1
ATOM 1541 N N . HIS A 1 210 ? -17.980 -14.503 -33.815 1.00 24.64 453 HIS A N 1
ATOM 1542 C CA . HIS A 1 210 ? -19.141 -14.845 -32.991 1.00 24.85 453 HIS A CA 1
ATOM 1543 C C . HIS A 1 210 ? -20.446 -14.455 -33.666 1.00 27.41 453 HIS A C 1
ATOM 1544 O O . HIS A 1 210 ? -21.417 -15.229 -33.639 1.00 27.75 453 HIS A O 1
ATOM 1551 N N . LEU A 1 211 ? -20.490 -13.248 -34.237 1.00 24.49 454 LEU A N 1
ATOM 1552 C CA . LEU A 1 211 ? -21.700 -12.782 -34.933 1.00 23.63 454 LEU A CA 1
ATOM 1553 C C . LEU A 1 211 ? -21.991 -13.695 -36.121 1.00 27.04 454 LEU A C 1
ATOM 1554 O O . LEU A 1 211 ? -23.149 -14.020 -36.358 1.00 28.84 454 LEU A O 1
ATOM 1559 N N . CYS A 1 212 ? -20.955 -14.063 -36.861 1.00 26.08 455 CYS A N 1
ATOM 1560 C CA . CYS A 1 212 ? -21.105 -14.941 -38.035 1.00 27.70 455 CYS A CA 1
ATOM 1561 C C . CYS A 1 212 ? -21.650 -16.303 -37.601 1.00 33.46 455 CYS A C 1
ATOM 1562 O O . CYS A 1 212 ? -22.623 -16.782 -38.183 1.00 33.47 455 CYS A O 1
ATOM 1565 N N . LYS A 1 213 ? -21.084 -16.890 -36.518 1.00 31.14 456 LYS A N 1
ATOM 1566 C CA . LYS A 1 213 ? -21.501 -18.196 -36.000 1.00 31.90 456 LYS A CA 1
ATOM 1567 C C . LYS A 1 213 ? -22.945 -18.232 -35.485 1.00 36.05 456 LYS A C 1
ATOM 1568 O O . LYS A 1 213 ? -23.611 -19.256 -35.609 1.00 35.97 456 LYS A O 1
ATOM 1574 N N . THR A 1 214 ? -23.442 -17.105 -34.934 1.00 30.09 457 THR A N 1
ATOM 1575 C CA . THR A 1 214 ? -24.789 -17.004 -34.360 1.00 29.21 457 THR A CA 1
ATOM 1576 C C . THR A 1 214 ? -25.769 -16.291 -35.284 1.00 31.45 457 THR A C 1
ATOM 1577 O O . THR A 1 214 ? -26.866 -15.980 -34.852 1.00 32.38 457 THR A O 1
ATOM 1581 N N . HIS A 1 215 ? -25.377 -16.024 -36.536 1.00 29.86 458 HIS A N 1
ATOM 1582 C CA . HIS A 1 215 ? -26.197 -15.370 -37.557 1.00 32.81 458 HIS A CA 1
ATOM 1583 C C . HIS A 1 215 ? -26.701 -14.010 -37.077 1.00 34.34 458 HIS A C 1
ATOM 1584 O O . HIS A 1 215 ? -27.880 -13.684 -37.217 1.00 33.78 458 HIS A O 1
ATOM 1591 N N . ARG A 1 216 ? -25.790 -13.225 -36.491 1.00 29.37 459 ARG A N 1
ATOM 1592 C CA . ARG A 1 216 ? -26.146 -11.917 -35.968 1.00 29.48 459 ARG A CA 1
ATOM 1593 C C . ARG A 1 216 ? -25.331 -10.829 -36.639 1.00 32.99 459 ARG A C 1
ATOM 1594 O O . ARG A 1 216 ? -25.217 -9.721 -36.106 1.00 31.74 459 ARG A O 1
ATOM 1602 N N . GLN A 1 217 ? -24.812 -11.102 -37.868 1.00 30.57 460 GLN A N 1
ATOM 1603 C CA . GLN A 1 217 ? -24.020 -10.098 -38.573 1.00 29.30 460 GLN A CA 1
ATOM 1604 C C . GLN A 1 217 ? -24.812 -8.842 -38.974 1.00 31.88 460 GLN A C 1
ATOM 1605 O O . GLN A 1 217 ? -24.202 -7.818 -39.262 1.00 32.09 460 GLN A O 1
ATOM 1611 N N . SER A 1 218 ? -26.148 -8.910 -38.937 1.00 29.89 461 SER A N 1
ATOM 1612 C CA . SER A 1 218 ? -27.019 -7.768 -39.203 1.00 31.53 461 SER A CA 1
ATOM 1613 C C . SER A 1 218 ? -26.764 -6.614 -38.212 1.00 37.18 461 SER A C 1
ATOM 1614 O O . SER A 1 218 ? -26.914 -5.455 -38.589 1.00 37.20 461 SER A O 1
ATOM 1617 N N . ILE A 1 219 ? -26.356 -6.925 -36.967 1.00 33.17 462 ILE A N 1
ATOM 1618 C CA . ILE A 1 219 ? -26.112 -5.853 -35.977 1.00 33.09 462 ILE A CA 1
ATOM 1619 C C . ILE A 1 219 ? -24.937 -4.931 -36.317 1.00 35.02 462 ILE A C 1
ATOM 1620 O O . ILE A 1 219 ? -24.870 -3.833 -35.761 1.00 34.16 462 ILE A O 1
ATOM 1625 N N . LEU A 1 220 ? -23.988 -5.376 -37.172 1.00 31.68 463 LEU A N 1
ATOM 1626 C CA . LEU A 1 220 ? -22.804 -4.581 -37.506 1.00 33.14 463 LEU A CA 1
ATOM 1627 C C . LEU A 1 220 ? -23.133 -3.179 -37.992 1.00 37.28 463 LEU A C 1
ATOM 1628 O O . LEU A 1 220 ? -22.528 -2.206 -37.534 1.00 38.63 463 LEU A O 1
ATOM 1633 N N . ALA A 1 221 ? -24.143 -3.076 -38.853 1.00 34.30 464 ALA A N 1
ATOM 1634 C CA . ALA A 1 221 ? -24.599 -1.813 -39.433 1.00 35.04 464 ALA A CA 1
ATOM 1635 C C . ALA A 1 221 ? -25.405 -1.006 -38.427 1.00 38.07 464 ALA A C 1
ATOM 1636 O O . ALA A 1 221 ? -25.584 0.195 -38.611 1.00 36.88 464 ALA A O 1
ATOM 1638 N N . LYS A 1 222 ? -25.884 -1.664 -37.363 1.00 34.27 465 LYS A N 1
ATOM 1639 C CA . LYS A 1 222 ? -26.759 -1.044 -36.366 1.00 32.97 465 LYS A CA 1
ATOM 1640 C C . LYS A 1 222 ? -26.034 -0.538 -35.127 1.00 33.95 465 LYS A C 1
ATOM 1641 O O . LYS A 1 222 ? -26.642 0.174 -34.331 1.00 31.87 465 LYS A O 1
ATOM 1647 N N . LEU A 1 223 ? -24.728 -0.834 -35.000 1.00 28.57 466 LEU A N 1
ATOM 1648 C CA . LEU A 1 223 ? -23.923 -0.359 -33.866 1.00 27.91 466 LEU A CA 1
ATOM 1649 C C . LEU A 1 223 ? -23.713 1.158 -33.943 1.00 32.12 466 LEU A C 1
ATOM 1650 O O . LEU A 1 223 ? -23.657 1.705 -35.047 1.00 32.74 466 LEU A O 1
ATOM 1655 N N . PRO A 1 224 ? -23.582 1.869 -32.805 1.00 31.09 467 PRO A N 1
ATOM 1656 C CA . PRO A 1 224 ? -23.361 3.315 -32.902 1.00 32.17 467 PRO A CA 1
ATOM 1657 C C . PRO A 1 224 ? -22.003 3.647 -33.515 1.00 37.06 467 PRO A C 1
ATOM 1658 O O . PRO A 1 224 ? -21.042 2.910 -33.301 1.00 36.75 467 PRO A O 1
ATOM 1662 N N . PRO A 1 225 ? -21.865 4.770 -34.237 1.00 36.28 468 PRO A N 1
ATOM 1663 C CA . PRO A 1 225 ? -20.513 5.160 -34.695 1.00 36.69 468 PRO A CA 1
ATOM 1664 C C . PRO A 1 225 ? -19.675 5.580 -33.473 1.00 41.83 468 PRO A C 1
ATOM 1665 O O . PRO A 1 225 ? -20.257 6.010 -32.473 1.00 41.57 468 PRO A O 1
ATOM 1669 N N . LYS A 1 226 ? -18.335 5.458 -33.534 1.00 38.61 469 LYS A N 1
ATOM 1670 C CA . LYS A 1 226 ? -17.441 5.840 -32.424 1.00 39.06 469 LYS A CA 1
ATOM 1671 C C . LYS A 1 226 ? -17.607 7.306 -31.981 1.00 42.25 469 LYS A C 1
ATOM 1672 O O . LYS A 1 226 ? -17.461 7.616 -30.784 1.00 40.53 469 LYS A O 1
ATOM 1678 N N . GLY A 1 227 ? -18.004 8.159 -32.936 1.00 38.15 470 GLY A N 1
ATOM 1679 C CA . GLY A 1 227 ? -18.277 9.574 -32.709 1.00 38.14 470 GLY A CA 1
ATOM 1680 C C . GLY A 1 227 ? -19.425 9.794 -31.744 1.00 39.11 470 GLY A C 1
ATOM 1681 O O . GLY A 1 227 ? -19.413 10.765 -30.984 1.00 39.70 470 GLY A O 1
ATOM 1682 N N . LYS A 1 228 ? -20.419 8.881 -31.749 1.00 32.56 471 LYS A N 1
ATOM 1683 C CA . LYS A 1 228 ? -21.543 8.954 -30.831 1.00 31.57 471 LYS A CA 1
ATOM 1684 C C . LYS A 1 228 ? -21.061 8.773 -29.371 1.00 32.19 471 LYS A C 1
ATOM 1685 O O . LYS A 1 228 ? -21.441 9.561 -28.503 1.00 29.44 471 LYS A O 1
ATOM 1691 N N . LEU A 1 229 ? -20.252 7.726 -29.112 1.00 30.01 472 LEU A N 1
ATOM 1692 C CA . LEU A 1 229 ? -19.713 7.466 -27.765 1.00 30.56 472 LEU A CA 1
ATOM 1693 C C . LEU A 1 229 ? -18.845 8.642 -27.323 1.00 33.12 472 LEU A C 1
ATOM 1694 O O . LEU A 1 229 ? -19.009 9.118 -26.199 1.00 30.54 472 LEU A O 1
ATOM 1699 N N . ARG A 1 230 ? -18.042 9.207 -28.266 1.00 31.27 473 ARG A N 1
ATOM 1700 C CA . ARG A 1 230 ? -17.188 10.376 -28.017 1.00 31.17 473 ARG A CA 1
ATOM 1701 C C . ARG A 1 230 ? -18.020 11.607 -27.634 1.00 34.34 473 ARG A C 1
ATOM 1702 O O . ARG A 1 230 ? -17.669 12.294 -26.661 1.00 33.17 473 ARG A O 1
ATOM 1710 N N . SER A 1 231 ? -19.126 11.860 -28.354 1.00 29.84 474 SER A N 1
ATOM 1711 C CA . SER A 1 231 ? -20.025 12.992 -28.094 1.00 30.22 474 SER A CA 1
ATOM 1712 C C . SER A 1 231 ? -20.600 12.904 -26.662 1.00 32.72 474 SER A C 1
ATOM 1713 O O . SER A 1 231 ? -20.604 13.889 -25.925 1.00 30.83 474 SER A O 1
ATOM 1716 N N . LEU A 1 232 ? -21.092 11.730 -26.286 1.00 27.52 475 LEU A N 1
ATOM 1717 C CA . LEU A 1 232 ? -21.677 11.512 -24.955 1.00 26.17 475 LEU A CA 1
ATOM 1718 C C . LEU A 1 232 ? -20.651 11.750 -23.857 1.00 27.75 475 LEU A C 1
ATOM 1719 O O . LEU A 1 232 ? -20.944 12.466 -22.897 1.00 26.24 475 LEU A O 1
ATOM 1724 N N . CYS A 1 233 ? -19.420 11.244 -24.035 1.00 25.38 476 CYS A N 1
ATOM 1725 C CA . CYS A 1 233 ? -18.357 11.467 -23.026 1.00 26.87 476 CYS A CA 1
ATOM 1726 C C . CYS A 1 233 ? -17.973 12.902 -22.946 1.00 29.53 476 CYS A C 1
ATOM 1727 O O . CYS A 1 233 ? -17.657 13.380 -21.869 1.00 26.29 476 CYS A O 1
ATOM 1730 N N . SER A 1 234 ? -17.918 13.589 -24.095 1.00 27.89 477 SER A N 1
ATOM 1731 C CA . SER A 1 234 ? -17.591 15.019 -24.103 1.00 28.20 477 SER A CA 1
ATOM 1732 C C . SER A 1 234 ? -18.664 15.829 -23.379 1.00 30.35 477 SER A C 1
ATOM 1733 O O . SER A 1 234 ? -18.316 16.747 -22.649 1.00 30.99 477 SER A O 1
ATOM 1736 N N . GLN A 1 235 ? -19.948 15.501 -23.587 1.00 27.34 478 GLN A N 1
ATOM 1737 C CA . GLN A 1 235 ? -21.063 16.181 -22.923 1.00 28.10 478 GLN A CA 1
ATOM 1738 C C . GLN A 1 235 ? -20.974 15.970 -21.401 1.00 31.34 478 GLN A C 1
ATOM 1739 O O . GLN A 1 235 ? -21.240 16.902 -20.631 1.00 30.95 478 GLN A O 1
ATOM 1745 N N . HIS A 1 236 ? -20.574 14.759 -20.969 1.00 25.75 479 HIS A N 1
ATOM 1746 C CA . HIS A 1 236 ? -20.438 14.469 -19.536 1.00 26.09 479 HIS A CA 1
ATOM 1747 C C . HIS A 1 236 ? -19.372 15.392 -18.918 1.00 30.45 479 HIS A C 1
ATOM 1748 O O . HIS A 1 236 ? -19.646 16.040 -17.915 1.00 30.33 479 HIS A O 1
ATOM 1755 N N . VAL A 1 237 ? -18.174 15.455 -19.515 1.00 27.55 480 VAL A N 1
ATOM 1756 C CA . VAL A 1 237 ? -17.097 16.315 -19.014 1.00 28.64 480 VAL A CA 1
ATOM 1757 C C . VAL A 1 237 ? -17.531 17.792 -19.004 1.00 32.33 480 VAL A C 1
ATOM 1758 O O . VAL A 1 237 ? -17.252 18.491 -18.040 1.00 33.41 480 VAL A O 1
ATOM 1762 N N . GLU A 1 238 ? -18.257 18.237 -20.021 1.00 29.71 481 GLU A N 1
ATOM 1763 C CA . GLU A 1 238 ? -18.732 19.630 -20.092 1.00 28.75 481 GLU A CA 1
ATOM 1764 C C . GLU A 1 238 ? -19.695 19.955 -18.935 1.00 32.10 481 GLU A C 1
ATOM 1765 O O . GLU A 1 238 ? -19.581 21.023 -18.329 1.00 32.36 481 GLU A O 1
ATOM 1771 N N . ARG A 1 239 ? -20.655 19.070 -18.664 1.00 26.33 482 ARG A N 1
ATOM 1772 C CA . ARG A 1 239 ? -21.651 19.300 -17.613 1.00 25.71 482 ARG A CA 1
ATOM 1773 C C . ARG A 1 239 ? -20.954 19.217 -16.252 1.00 29.07 482 ARG A C 1
ATOM 1774 O O . ARG A 1 239 ? -21.307 19.955 -15.338 1.00 28.76 482 ARG A O 1
ATOM 1782 N N . LEU A 1 240 ? -19.930 18.345 -16.127 1.00 27.13 483 LEU A N 1
ATOM 1783 C CA . LEU A 1 240 ? -19.129 18.267 -14.894 1.00 28.46 483 LEU A CA 1
ATOM 1784 C C . LEU A 1 240 ? -18.430 19.621 -14.662 1.00 33.22 483 LEU A C 1
ATOM 1785 O O . LEU A 1 240 ? -18.435 20.120 -13.534 1.00 31.84 483 LEU A O 1
ATOM 1790 N N . GLN A 1 241 ? -17.833 20.218 -15.732 1.00 31.59 484 GLN A N 1
ATOM 1791 C CA . GLN A 1 241 ? -17.150 21.503 -15.583 1.00 32.20 484 GLN A CA 1
ATOM 1792 C C . GLN A 1 241 ? -18.090 22.612 -15.099 1.00 35.58 484 GLN A C 1
ATOM 1793 O O . GLN A 1 241 ? -17.698 23.395 -14.233 1.00 32.98 484 GLN A O 1
ATOM 1799 N N . ILE A 1 242 ? -19.332 22.651 -15.631 1.00 32.48 485 ILE A N 1
ATOM 1800 C CA . ILE A 1 242 ? -20.353 23.619 -15.211 1.00 31.59 485 ILE A CA 1
ATOM 1801 C C . ILE A 1 242 ? -20.633 23.393 -13.720 1.00 35.04 485 ILE A C 1
ATOM 1802 O O . ILE A 1 242 ? -20.574 24.332 -12.934 1.00 33.99 485 ILE A O 1
ATOM 1807 N N . PHE A 1 243 ? -20.906 22.137 -13.320 1.00 29.80 486 PHE A N 1
ATOM 1808 C CA . PHE A 1 243 ? -21.156 21.863 -11.904 1.00 29.27 486 PHE A CA 1
ATOM 1809 C C . PHE A 1 243 ? -19.961 22.252 -11.020 1.00 33.76 486 PHE A C 1
ATOM 1810 O O . PHE A 1 243 ? -20.163 22.818 -9.943 1.00 34.07 486 PHE A O 1
ATOM 1818 N N . GLN A 1 244 ? -18.732 21.923 -11.470 1.00 29.24 487 GLN A N 1
ATOM 1819 C CA . GLN A 1 244 ? -17.514 22.221 -10.726 1.00 29.72 487 GLN A CA 1
ATOM 1820 C C . GLN A 1 244 ? -17.371 23.734 -10.507 1.00 37.51 487 GLN A C 1
ATOM 1821 O O . GLN A 1 244 ? -16.939 24.147 -9.435 1.00 37.30 487 GLN A O 1
ATOM 1827 N N . HIS A 1 245 ? -17.741 24.543 -11.498 1.00 38.41 488 HIS A N 1
ATOM 1828 C CA . HIS A 1 245 ? -17.681 26.014 -11.379 1.00 41.25 488 HIS A CA 1
ATOM 1829 C C . HIS A 1 245 ? -18.668 26.507 -10.307 1.00 41.51 488 HIS A C 1
ATOM 1830 O O . HIS A 1 245 ? -18.354 27.426 -9.553 1.00 40.51 488 HIS A O 1
ATOM 1837 N N . LEU A 1 246 ? -19.854 25.870 -10.221 1.00 37.29 489 LEU A N 1
ATOM 1838 C CA . LEU A 1 246 ? -20.889 26.222 -9.235 1.00 36.30 489 LEU A CA 1
ATOM 1839 C C . LEU A 1 246 ? -20.621 25.732 -7.820 1.00 38.23 489 LEU A C 1
ATOM 1840 O O . LEU A 1 246 ? -20.972 26.425 -6.868 1.00 37.09 489 LEU A O 1
ATOM 1845 N N . HIS A 1 247 ? -20.078 24.505 -7.667 1.00 32.57 490 HIS A N 1
ATOM 1846 C CA . HIS A 1 247 ? -19.834 23.887 -6.358 1.00 31.56 490 HIS A CA 1
ATOM 1847 C C . HIS A 1 247 ? -18.422 23.280 -6.298 1.00 34.66 490 HIS A C 1
ATOM 1848 O O . HIS A 1 247 ? -18.289 22.058 -6.151 1.00 32.75 490 HIS A O 1
ATOM 1855 N N . PRO A 1 248 ? -17.352 24.109 -6.398 1.00 33.37 491 PRO A N 1
ATOM 1856 C CA . PRO A 1 248 ? -15.981 23.552 -6.422 1.00 31.96 491 PRO A CA 1
ATOM 1857 C C . PRO A 1 248 ? -15.559 22.751 -5.208 1.00 35.71 491 PRO A C 1
ATOM 1858 O O . PRO A 1 248 ? -14.824 21.770 -5.351 1.00 33.91 491 PRO A O 1
ATOM 1862 N N . ILE A 1 249 ? -16.028 23.147 -4.013 1.00 34.47 492 ILE A N 1
ATOM 1863 C CA . ILE A 1 249 ? -15.675 22.445 -2.785 1.00 33.52 492 ILE A CA 1
ATOM 1864 C C . ILE A 1 249 ? -16.397 21.121 -2.730 1.00 33.82 492 ILE A C 1
ATOM 1865 O O . ILE A 1 249 ? -15.842 20.167 -2.191 1.00 32.86 492 ILE A O 1
ATOM 1870 N N . VAL A 1 250 ? -17.609 21.023 -3.334 1.00 27.99 493 VAL A N 1
ATOM 1871 C CA . VAL A 1 250 ? -18.299 19.720 -3.352 1.00 28.76 493 VAL A CA 1
ATOM 1872 C C . VAL A 1 250 ? -17.413 18.751 -4.128 1.00 29.96 493 VAL A C 1
ATOM 1873 O O . VAL A 1 250 ? -17.143 17.651 -3.658 1.00 28.72 493 VAL A O 1
ATOM 1877 N N . VAL A 1 251 ? -16.935 19.167 -5.300 1.00 26.64 494 VAL A N 1
ATOM 1878 C CA . VAL A 1 251 ? -16.077 18.308 -6.127 1.00 25.82 494 VAL A CA 1
ATOM 1879 C C . VAL A 1 251 ? -14.796 17.952 -5.373 1.00 27.47 494 VAL A C 1
ATOM 1880 O O . VAL A 1 251 ? -14.447 16.792 -5.268 1.00 25.29 494 VAL A O 1
ATOM 1884 N N . GLN A 1 252 ? -14.109 18.946 -4.833 1.00 25.27 495 GLN A N 1
ATOM 1885 C CA . GLN A 1 252 ? -12.866 18.702 -4.109 1.00 25.52 495 GLN A CA 1
ATOM 1886 C C . GLN A 1 252 ? -13.017 17.778 -2.873 1.00 27.51 495 GLN A C 1
ATOM 1887 O O . GLN A 1 252 ? -12.234 16.841 -2.695 1.00 27.06 495 GLN A O 1
ATOM 1893 N N . ALA A 1 253 ? -14.014 18.039 -2.037 1.00 25.19 496 ALA A N 1
ATOM 1894 C CA . ALA A 1 253 ? -14.196 17.324 -0.776 1.00 25.76 496 ALA A CA 1
ATOM 1895 C C . ALA A 1 253 ? -15.029 16.046 -0.894 1.00 28.28 496 ALA A C 1
ATOM 1896 O O . ALA A 1 253 ? -14.856 15.146 -0.077 1.00 28.33 496 ALA A O 1
ATOM 1898 N N . ALA A 1 254 ? -15.998 16.018 -1.837 1.00 24.25 497 ALA A N 1
ATOM 1899 C CA . ALA A 1 254 ? -16.980 14.934 -1.846 1.00 25.91 497 ALA A CA 1
ATOM 1900 C C . ALA A 1 254 ? -17.107 14.082 -3.094 1.00 30.49 497 ALA A C 1
ATOM 1901 O O . ALA A 1 254 ? -17.931 13.164 -3.084 1.00 32.02 497 ALA A O 1
ATOM 1903 N N . PHE A 1 255 ? -16.318 14.341 -4.152 1.00 24.62 498 PHE A N 1
ATOM 1904 C CA . PHE A 1 255 ? -16.422 13.468 -5.328 1.00 22.83 498 PHE A CA 1
ATOM 1905 C C . PHE A 1 255 ? -15.398 12.351 -5.172 1.00 27.58 498 PHE A C 1
ATOM 1906 O O . PHE A 1 255 ? -14.312 12.569 -4.621 1.00 27.66 498 PHE A O 1
ATOM 1914 N N . PRO A 1 256 ? -15.665 11.156 -5.710 1.00 25.44 499 PRO A N 1
ATOM 1915 C CA . PRO A 1 256 ? -14.694 10.078 -5.554 1.00 25.41 499 PRO A CA 1
ATOM 1916 C C . PRO A 1 256 ? -13.382 10.407 -6.239 1.00 27.53 499 PRO A C 1
ATOM 1917 O O . PRO A 1 256 ? -13.385 10.970 -7.326 1.00 25.53 499 PRO A O 1
ATOM 1921 N N . PRO A 1 257 ? -12.251 10.042 -5.625 1.00 27.01 500 PRO A N 1
ATOM 1922 C CA . PRO A 1 257 ? -10.947 10.331 -6.252 1.00 27.24 500 PRO A CA 1
ATOM 1923 C C . PRO A 1 257 ? -10.778 9.702 -7.641 1.00 28.39 500 PRO A C 1
ATOM 1924 O O . PRO A 1 257 ? -10.256 10.372 -8.502 1.00 27.40 500 PRO A O 1
ATOM 1928 N N . LEU A 1 258 ? -11.280 8.480 -7.882 1.00 25.45 501 LEU A N 1
ATOM 1929 C CA . LEU A 1 258 ? -11.165 7.873 -9.230 1.00 24.88 501 LEU A CA 1
ATOM 1930 C C . LEU A 1 258 ? -11.927 8.704 -10.290 1.00 27.74 501 LEU A C 1
ATOM 1931 O O . LEU A 1 258 ? -11.459 8.878 -11.417 1.00 26.17 501 LEU A O 1
ATOM 1936 N N . TYR A 1 259 ? -13.111 9.204 -9.920 1.00 24.77 502 TYR A N 1
ATOM 1937 C CA . TYR A 1 259 ? -13.937 10.022 -10.793 1.00 24.04 502 TYR A CA 1
ATOM 1938 C C . TYR A 1 259 ? -13.168 11.298 -11.173 1.00 29.81 502 TYR A C 1
ATOM 1939 O O . TYR A 1 259 ? -13.074 11.627 -12.365 1.00 28.72 502 TYR A O 1
ATOM 1948 N N . LYS A 1 260 ? -12.503 11.936 -10.195 1.00 26.34 503 LYS A N 1
ATOM 1949 C CA . LYS A 1 260 ? -11.735 13.149 -10.492 1.00 26.38 503 LYS A CA 1
ATOM 1950 C C . LYS A 1 260 ? -10.520 12.847 -11.375 1.00 31.34 503 LYS A C 1
ATOM 1951 O O . LYS A 1 260 ? -10.212 13.629 -12.270 1.00 30.58 503 LYS A O 1
ATOM 1957 N N . GLU A 1 261 ? -9.890 11.683 -11.179 1.00 29.97 504 GLU A N 1
ATOM 1958 C CA . GLU A 1 261 ? -8.750 11.270 -11.993 1.00 29.91 504 GLU A CA 1
ATOM 1959 C C . GLU A 1 261 ? -9.139 11.120 -13.468 1.00 35.03 504 GLU A C 1
ATOM 1960 O O . GLU A 1 261 ? -8.379 11.498 -14.357 1.00 33.95 504 GLU A O 1
ATOM 1966 N N . LEU A 1 262 ? -10.318 10.551 -13.724 1.00 29.93 505 LEU A N 1
ATOM 1967 C CA . LEU A 1 262 ? -10.771 10.330 -15.090 1.00 29.22 505 LEU A CA 1
ATOM 1968 C C . LEU A 1 262 ? -11.397 11.535 -15.753 1.00 33.97 505 LEU A C 1
ATOM 1969 O O . LEU A 1 262 ? -11.277 11.689 -16.968 1.00 34.03 505 LEU A O 1
ATOM 1974 N N . PHE A 1 263 ? -12.109 12.369 -14.997 1.00 29.06 506 PHE A N 1
ATOM 1975 C CA . PHE A 1 263 ? -12.884 13.429 -15.623 1.00 27.67 506 PHE A CA 1
ATOM 1976 C C . PHE A 1 263 ? -12.547 14.875 -15.299 1.00 38.35 506 PHE A C 1
ATOM 1977 O O . PHE A 1 263 ? -13.077 15.771 -15.971 1.00 35.75 506 PHE A O 1
ATOM 1985 N N . SER A 1 264 ? -11.763 15.113 -14.242 1.00 40.52 507 SER A N 1
ATOM 1986 C CA . SER A 1 264 ? -11.379 16.483 -13.857 1.00 43.80 507 SER A CA 1
ATOM 1987 C C . SER A 1 264 ? -9.883 16.703 -14.112 1.00 55.82 507 SER A C 1
ATOM 1988 O O . SER A 1 264 ? -9.441 17.854 -14.167 1.00 60.21 507 SER A O 1
ATOM 1991 N N . GLY A 1 265 ? -9.131 15.609 -14.254 1.00 53.86 508 GLY A N 1
ATOM 1992 C CA . GLY A 1 265 ? -7.682 15.626 -14.409 1.00 54.81 508 GLY A CA 1
ATOM 1993 C C . GLY A 1 265 ? -6.967 15.578 -13.062 1.00 60.39 508 GLY A C 1
ATOM 1994 O O . GLY A 1 265 ? -5.932 16.233 -12.871 1.00 60.39 508 GLY A O 1
ATOM 1995 N N . GLY A 1 266 ? -7.523 14.796 -12.130 1.00 55.90 509 GLY A N 1
ATOM 1996 C CA . GLY A 1 266 ? -6.976 14.618 -10.790 1.00 69.71 509 GLY A CA 1
ATOM 1997 C C . GLY A 1 266 ? -7.707 15.413 -9.733 1.00 94.02 509 GLY A C 1
ATOM 1998 O O . GLY A 1 266 ? -7.624 15.088 -8.548 1.00 60.70 509 GLY A O 1
ATOM 1999 N N . LYS B 2 1 ? -2.990 8.626 -9.697 1.00 48.09 688 LYS C N 1
ATOM 2000 C CA . LYS B 2 1 ? -2.770 7.894 -8.460 1.00 47.55 688 LYS C CA 1
ATOM 2001 C C . LYS B 2 1 ? -3.652 6.642 -8.357 1.00 48.95 688 LYS C C 1
ATOM 2002 O O . LYS B 2 1 ? -3.110 5.531 -8.263 1.00 48.56 688 LYS C O 1
ATOM 2008 N N . ILE B 2 2 ? -4.999 6.815 -8.369 1.00 42.49 689 ILE C N 1
ATOM 2009 C CA . ILE B 2 2 ? -5.935 5.694 -8.206 1.00 40.96 689 ILE C CA 1
ATOM 2010 C C . ILE B 2 2 ? -5.776 4.630 -9.286 1.00 38.66 689 ILE C C 1
ATOM 2011 O O . ILE B 2 2 ? -5.631 3.450 -8.969 1.00 35.57 689 ILE C O 1
ATOM 2016 N N . LEU B 2 3 ? -5.812 5.049 -10.548 1.00 34.94 690 LEU C N 1
ATOM 2017 C CA . LEU B 2 3 ? -5.722 4.128 -11.672 1.00 35.34 690 LEU C CA 1
ATOM 2018 C C . LEU B 2 3 ? -4.452 3.273 -11.593 1.00 37.37 690 LEU C C 1
ATOM 2019 O O . LEU B 2 3 ? -4.552 2.058 -11.698 1.00 33.98 690 LEU C O 1
ATOM 2024 N N . HIS B 2 4 ? -3.285 3.888 -11.304 1.00 38.35 691 HIS C N 1
ATOM 2025 C CA . HIS B 2 4 ? -2.010 3.160 -11.157 1.00 40.37 691 HIS C CA 1
ATOM 2026 C C . HIS B 2 4 ? -2.117 2.081 -10.066 1.00 41.39 691 HIS C C 1
ATOM 2027 O O . HIS B 2 4 ? -1.612 0.976 -10.258 1.00 40.43 691 HIS C O 1
ATOM 2034 N N . ARG B 2 5 ? -2.761 2.412 -8.921 1.00 36.46 692 ARG C N 1
ATOM 2035 C CA . ARG B 2 5 ? -2.938 1.507 -7.780 1.00 36.14 692 ARG C CA 1
ATOM 2036 C C . ARG B 2 5 ? -3.800 0.311 -8.178 1.00 37.44 692 ARG C C 1
ATOM 2037 O O . ARG B 2 5 ? -3.406 -0.834 -7.946 1.00 36.80 692 ARG C O 1
ATOM 2045 N N . LEU B 2 6 ? -4.961 0.576 -8.824 1.00 32.84 693 LEU C N 1
ATOM 2046 C CA . LEU B 2 6 ? -5.868 -0.490 -9.270 1.00 31.94 693 LEU C CA 1
ATOM 2047 C C . LEU B 2 6 ? -5.193 -1.440 -10.234 1.00 34.79 693 LEU C C 1
ATOM 2048 O O . LEU B 2 6 ? -5.363 -2.649 -10.109 1.00 37.45 693 LEU C O 1
ATOM 2053 N N . LEU B 2 7 ? -4.400 -0.906 -11.158 1.00 31.66 694 LEU C N 1
ATOM 2054 C CA . LEU B 2 7 ? -3.712 -1.710 -12.159 1.00 33.10 694 LEU C CA 1
ATOM 2055 C C . LEU B 2 7 ? -2.574 -2.543 -11.581 1.00 42.02 694 LEU C C 1
ATOM 2056 O O . LEU B 2 7 ? -2.293 -3.614 -12.112 1.00 41.59 694 LEU C O 1
ATOM 2061 N N . GLN B 2 8 ? -1.944 -2.054 -10.494 1.00 43.07 695 GLN C N 1
ATOM 2062 C CA . GLN B 2 8 ? -0.832 -2.704 -9.774 1.00 45.03 695 GLN C CA 1
ATOM 2063 C C . GLN B 2 8 ? -1.326 -3.752 -8.761 1.00 55.10 695 GLN C C 1
ATOM 2064 O O . GLN B 2 8 ? -0.630 -4.738 -8.525 1.00 55.43 695 GLN C O 1
ATOM 2070 N N . ASP B 2 9 ? -2.499 -3.528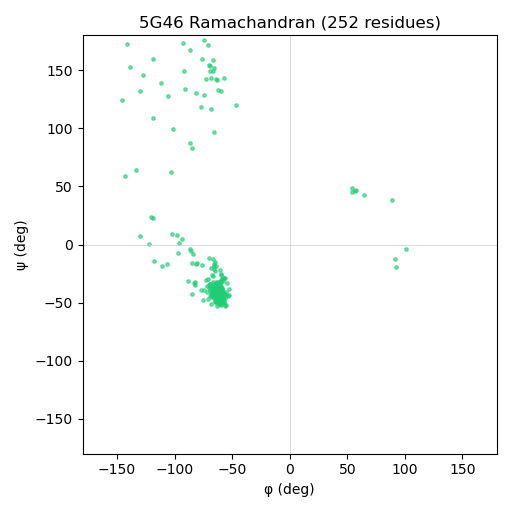 -8.138 1.00 55.30 696 ASP C N 1
ATOM 2071 C CA . ASP B 2 9 ? -3.043 -4.443 -7.130 1.00 56.69 696 ASP C CA 1
ATOM 2072 C C . ASP B 2 9 ? -3.432 -5.828 -7.668 1.00 63.27 696 ASP C C 1
ATOM 2073 O O . ASP B 2 9 ? -4.536 -6.015 -8.191 1.00 63.58 696 ASP C O 1
ATOM 2078 N N . SER B 2 10 ? -2.512 -6.802 -7.506 1.00 60.93 697 SER C N 1
ATOM 2079 C CA . SER B 2 10 ? -2.692 -8.198 -7.918 1.00 99.12 697 SER C CA 1
ATOM 2080 C C . SER B 2 10 ? -2.809 -9.119 -6.704 1.00 121.66 697 SER C C 1
ATOM 2081 O O . SER B 2 10 ? -3.788 -9.049 -5.964 1.00 84.86 697 SER C O 1
#

GO terms:
  GO:1990837 sequence-specific double-stranded DNA binding (F, IDA)
  GO:0000978 RNA polymerase II cis-regulatory region sequence-specific DNA binding (F, IDA)
  GO:0001227 DNA-binding transcription repressor activity, RNA polymerase II-specific (F, IDA)
  GO:0000122 negative regulation of transcription by RNA polymerase II (P, IDA)
  GO:0098531 ligand-modulated transcription factor activity (F, IDA)
  GO:0008142 oxysterol binding (F, IDA)
  GO:0005634 nucleus (C, IDA)
  GO:0036315 cellular response to sterol (P, IDA)
  GO:0005634 nucleus (C, EXP)
  GO:0005515 protein binding (F, IPI)
  GO:0004879 nuclear receptor activity (F, TAS)
  GO:0005654 nucleoplasm (C, TAS)
  GO:0016604 nuclear body (C, IDA)

CATH classification: 1.10.565.10

Secondary structure (DSSP, 8-state):
---HHHHHHHHHHHHHHHHHT-SS-HHHHHHTTT-B--HHHHHHHHTS-HHHHHHHHHHHHHHHHHHHHHHHHHSTTTTTS-HHHHHHHHHHHHHHHHHHHGGGGEETTTTEEEETTEEE-GGGGGGGS-HHHHHHHHHHHHHHHTT---HHHHHHHHHHHH--TT-TT-SSHHHHHHHHHHHHHHHHHHHHHTT-GGGGGGSPPHHHHHHHHHHHHHHHHHHHHH-HHHHHHHS-HHHHHHHT--/-HHHHHHH--